Protein AF-A0A3S3V3C4-F1 (afdb_monomer)

Secondary structure (DSSP, 8-state):
----PPPEEHHHHHHHSEETTEETTT-BHHHHHTTS-GGG--EEEESSTT-TTPPEEEE-SSEEEEE-TTSBEEEEEE--BPPPPPP-SS-----S--B-EETTEEEESSSSSPP-PPPHHHHHHHHHHS--EEEEEE-STTEEEEEEEETTEEEEEEEEEEEEEE--TT--EEEEEEEEEEEEEEESSS---

Solvent-accessible surface area (backbone atoms only — not comparable to full-atom values): 10761 Å² total; per-residue (Å²): 128,83,79,88,61,63,48,34,23,56,49,44,26,41,71,74,34,42,25,62,94,44,30,60,64,61,30,38,61,68,59,56,55,70,37,35,50,79,90,41,52,77,44,80,45,69,48,64,92,91,48,95,55,49,39,38,34,41,28,42,85,41,30,38,38,35,20,14,92,88,45,21,30,26,33,40,39,34,42,57,44,81,48,83,82,66,92,51,99,70,70,76,69,81,81,57,58,36,57,46,50,52,56,72,26,45,33,19,68,73,60,96,55,73,41,68,69,48,45,54,74,55,43,52,54,57,56,72,75,43,96,67,54,66,51,79,48,80,52,77,98,50,30,40,34,40,38,39,53,41,93,56,21,35,39,36,42,32,24,36,63,43,76,45,82,46,86,51,101,88,51,89,46,70,49,81,45,40,39,65,53,35,39,37,39,39,37,69,78,39,62,62,104

Foldseek 3Di:
DPPPAFAFAPQCCQAVQDGGQGGAPADALVSLVVQADPVFWPDQAFPDDPDPQGFGWTGGNFKIFTAAPVRGTFKMKGFWDDDDQDADQDDSPDPDAGWTGSHSHGYHHPDDDGDRDDWPVVVVVVVVVDPWDWDWDDDPPFKIWIWTHDDQKIKIFIWGWDWDFHDDPPDTDTDTTTDGGMIMMGRRVRDGD

Nearest PDB structures (foldseek):
  7ui9-assembly1_a  TM=6.248E-01  e=1.041E+00  Saccharomyces cerevisiae S288C
  9g8o-assembly1_F  TM=5.890E-01  e=7.268E+00  Homo sapiens
  6w17-assembly1_F  TM=3.508E-01  e=5.304E+00  Schizosaccharomyces pombe 972h-
  7bil-assembly1_A  TM=2.630E-01  e=3.306E+00  Thermus oshimai JL-2

Mean predicted aligned error: 10.17 Å

pLDDT: mean 72.33, std 16.48, range [34.12, 94.19]

Radius of gyration: 18.1 Å; Cα contacts (8 Å, |Δi|>4): 416; chains: 1; bounding box: 40×44×58 Å

Sequence (193 aa):
MAETVEPIDLFELVMTGRAGPVELGKSSRETVRGLIDPEYVRADNHYRHEDTESAWCIFGRNCEFFFSPDFRLRSISVEPVFGRLQPGGMMATWYGDLNVDVGRHPVTFAGTSPIAIHTLPKALQFLNEGDFKWAIGGGSERDVYIKLAESSRVLTLKYEVNAIPVGGKNSVAFEIDYFLTTIVILDQAVQGG

Structure (mmCIF, N/CA/C/O backbone):
data_AF-A0A3S3V3C4-F1
#
_entry.id   AF-A0A3S3V3C4-F1
#
loop_
_atom_site.group_PDB
_atom_site.id
_atom_site.type_symbol
_atom_site.label_atom_id
_atom_site.label_alt_id
_atom_site.label_comp_id
_atom_site.label_asym_id
_atom_site.label_entity_id
_atom_site.label_seq_id
_atom_site.pdbx_PDB_ins_code
_atom_site.Cartn_x
_atom_site.Cartn_y
_atom_site.Cartn_z
_atom_site.occupancy
_atom_site.B_iso_or_equiv
_atom_site.auth_seq_id
_atom_site.auth_comp_id
_atom_site.auth_asym_id
_atom_site.auth_atom_id
_atom_site.pdbx_PDB_model_num
ATOM 1 N N . MET A 1 1 ? 11.487 26.977 -5.276 1.00 42.22 1 MET A N 1
ATOM 2 C CA . MET A 1 1 ? 10.105 26.504 -5.057 1.00 42.22 1 MET A CA 1
ATOM 3 C C . MET A 1 1 ? 10.121 25.009 -5.272 1.00 42.22 1 MET A C 1
ATOM 5 O O . MET A 1 1 ? 10.652 24.600 -6.296 1.00 42.22 1 MET A O 1
ATOM 9 N N . ALA A 1 2 ? 9.652 24.216 -4.308 1.00 50.31 2 ALA A N 1
ATOM 10 C CA . ALA A 1 2 ? 9.440 22.792 -4.553 1.00 50.31 2 ALA A CA 1
ATOM 11 C C . ALA A 1 2 ? 8.339 22.665 -5.614 1.00 50.31 2 ALA A C 1
ATOM 13 O O . ALA A 1 2 ? 7.324 23.359 -5.516 1.00 50.31 2 ALA A O 1
ATOM 14 N N . GLU A 1 3 ? 8.587 21.875 -6.654 1.00 56.47 3 GLU A N 1
ATOM 15 C CA . GLU A 1 3 ? 7.585 21.551 -7.669 1.00 56.47 3 GLU A CA 1
ATOM 16 C C . GLU A 1 3 ? 6.332 21.021 -6.965 1.00 56.47 3 GLU A C 1
ATOM 18 O O . GLU A 1 3 ? 6.434 20.223 -6.035 1.00 56.47 3 GLU A O 1
ATOM 23 N N . THR A 1 4 ? 5.151 21.519 -7.333 1.00 62.28 4 THR A N 1
ATOM 24 C CA . THR A 1 4 ? 3.900 20.997 -6.779 1.00 62.28 4 THR A CA 1
ATOM 25 C C . THR A 1 4 ? 3.643 19.659 -7.445 1.00 62.28 4 THR A C 1
ATOM 27 O O . THR A 1 4 ? 3.323 19.598 -8.628 1.00 62.28 4 THR A O 1
ATOM 30 N N . VAL A 1 5 ? 3.872 18.593 -6.693 1.00 73.19 5 VAL A N 1
ATOM 31 C CA . VAL A 1 5 ? 3.803 17.231 -7.196 1.00 73.19 5 VAL A CA 1
ATOM 32 C C . VAL A 1 5 ? 2.377 16.696 -7.044 1.00 73.19 5 VAL A C 1
ATOM 34 O O . VAL A 1 5 ? 1.767 16.870 -5.989 1.00 73.19 5 VAL A O 1
ATOM 37 N N . GLU A 1 6 ? 1.840 16.043 -8.078 1.00 76.06 6 GLU A N 1
ATOM 38 C CA . GLU A 1 6 ? 0.519 15.412 -7.994 1.00 76.06 6 GLU A CA 1
ATOM 39 C C . GLU A 1 6 ? 0.510 14.259 -6.969 1.00 76.06 6 GLU A C 1
ATOM 41 O O . GLU A 1 6 ? 1.442 13.436 -6.963 1.00 76.06 6 GLU A O 1
ATOM 46 N N . PRO A 1 7 ? -0.527 14.188 -6.108 1.00 80.88 7 PRO A N 1
ATOM 47 C CA . PRO A 1 7 ? -0.695 13.087 -5.172 1.00 80.88 7 PRO A CA 1
ATOM 48 C C . PRO A 1 7 ? -0.964 11.764 -5.893 1.00 80.88 7 PRO A C 1
ATOM 50 O O . PRO A 1 7 ? -1.553 11.726 -6.972 1.00 80.88 7 PRO A O 1
ATOM 53 N N . ILE A 1 8 ? -0.573 10.663 -5.257 1.00 86.19 8 ILE A N 1
ATOM 54 C CA . ILE A 1 8 ? -0.976 9.316 -5.665 1.00 86.19 8 ILE A CA 1
ATOM 55 C C . ILE A 1 8 ? -2.280 8.987 -4.941 1.00 86.19 8 ILE A C 1
ATOM 57 O O . ILE A 1 8 ? -2.273 8.701 -3.743 1.00 86.19 8 ILE A O 1
ATOM 61 N N . ASP A 1 9 ? -3.392 9.012 -5.671 1.00 85.75 9 ASP A N 1
ATOM 62 C CA . ASP A 1 9 ? -4.685 8.572 -5.154 1.00 85.75 9 ASP A CA 1
ATOM 63 C C . ASP A 1 9 ? -4.782 7.041 -5.194 1.00 85.75 9 ASP A C 1
ATOM 65 O O . ASP A 1 9 ? -4.800 6.417 -6.258 1.00 85.75 9 ASP A O 1
ATOM 69 N N . LEU A 1 10 ? -4.845 6.410 -4.022 1.00 86.75 10 LEU A N 1
ATOM 70 C CA . LEU A 1 10 ? -4.883 4.952 -3.914 1.00 86.75 10 LEU A CA 1
ATOM 71 C C . LEU A 1 10 ? -6.182 4.341 -4.451 1.00 86.75 10 LEU A C 1
ATOM 73 O O . LEU A 1 10 ? -6.172 3.189 -4.888 1.00 86.75 10 LEU A O 1
ATOM 77 N N . PHE A 1 11 ? -7.288 5.089 -4.428 1.00 84.94 11 PHE A N 1
ATOM 78 C CA . PHE A 1 11 ? -8.572 4.644 -4.970 1.00 84.94 11 PHE A CA 1
ATOM 79 C C . PHE A 1 11 ? -8.573 4.722 -6.490 1.00 84.94 11 PHE A C 1
ATOM 81 O O . PHE A 1 11 ? -8.986 3.775 -7.161 1.00 84.94 11 PHE A O 1
ATOM 88 N N . GLU A 1 12 ? -8.045 5.812 -7.040 1.00 88.31 12 GLU A N 1
ATOM 89 C CA . GLU A 1 12 ? -7.831 5.907 -8.481 1.00 88.31 12 GLU A CA 1
ATOM 90 C C . GLU A 1 12 ? -6.886 4.797 -8.958 1.00 88.31 12 GLU A C 1
ATOM 92 O O . GLU A 1 12 ? -7.185 4.113 -9.937 1.00 88.31 12 GLU A O 1
ATOM 97 N N . LEU A 1 13 ? -5.807 4.537 -8.212 1.00 89.88 13 LEU A N 1
ATOM 98 C CA . LEU A 1 13 ? -4.833 3.505 -8.551 1.00 89.88 13 LEU A CA 1
ATOM 99 C C . LEU A 1 13 ? -5.460 2.107 -8.603 1.00 89.88 13 LEU A C 1
ATOM 101 O O . LEU A 1 13 ? -5.181 1.356 -9.537 1.00 89.88 13 LEU A O 1
ATOM 105 N N . VAL A 1 14 ? -6.322 1.742 -7.646 1.00 89.12 14 VAL A N 1
ATOM 106 C CA . VAL A 1 14 ? -7.006 0.435 -7.677 1.00 89.12 14 VAL A CA 1
ATOM 107 C C . VAL A 1 14 ? -8.077 0.372 -8.775 1.00 89.12 14 VAL A C 1
ATOM 109 O O . VAL A 1 14 ? -8.212 -0.666 -9.424 1.00 89.12 14 VAL A O 1
ATOM 112 N N . MET A 1 15 ? -8.795 1.469 -9.052 1.00 88.94 15 MET A N 1
ATOM 113 C CA . MET A 1 15 ? -9.846 1.496 -10.079 1.00 88.94 15 MET A CA 1
ATOM 114 C C . MET A 1 15 ? -9.293 1.460 -11.501 1.00 88.94 15 MET A C 1
ATOM 116 O O . MET A 1 15 ? -9.742 0.684 -12.349 1.00 88.94 15 MET A O 1
ATOM 120 N N . THR A 1 16 ? -8.326 2.323 -11.789 1.00 90.50 16 THR A N 1
ATOM 121 C CA . THR A 1 16 ? -7.845 2.564 -13.153 1.00 90.50 16 THR A CA 1
ATOM 122 C C . THR A 1 16 ? -6.538 1.830 -13.426 1.00 90.50 16 THR A C 1
ATOM 124 O O . THR A 1 16 ? -6.245 1.505 -14.574 1.00 90.50 16 THR A O 1
ATOM 127 N N . GLY A 1 17 ? -5.795 1.469 -12.376 1.00 90.38 17 GLY A N 1
ATOM 128 C CA . GLY A 1 17 ? -4.447 0.918 -12.475 1.00 90.38 17 GLY A CA 1
ATOM 129 C C . GLY A 1 17 ? -3.380 2.003 -12.508 1.00 90.38 17 GLY A C 1
ATOM 130 O O . GLY A 1 17 ? -2.203 1.661 -12.489 1.00 90.38 17 GLY A O 1
ATOM 131 N N . ARG A 1 18 ? -3.763 3.286 -12.526 1.00 92.62 18 ARG A N 1
ATOM 132 C CA . ARG A 1 18 ? -2.862 4.433 -12.617 1.00 92.62 18 ARG A CA 1
ATOM 133 C C . ARG A 1 18 ? -3.282 5.549 -11.661 1.00 92.62 18 ARG A C 1
ATOM 135 O O . ARG A 1 18 ? -4.453 5.895 -11.596 1.00 92.62 18 ARG A O 1
ATOM 142 N N . ALA A 1 19 ? -2.317 6.144 -10.972 1.00 89.56 19 ALA A N 1
ATOM 143 C CA . ALA A 1 19 ? -2.516 7.361 -10.192 1.00 89.56 19 ALA A CA 1
ATOM 144 C C . ALA A 1 19 ? -1.207 8.147 -10.104 1.00 89.56 19 ALA A C 1
ATOM 146 O O . ALA A 1 19 ? -0.152 7.589 -9.778 1.00 89.56 19 ALA A O 1
ATOM 147 N N . GLY A 1 20 ? -1.271 9.442 -10.422 1.00 87.19 20 GLY A N 1
ATOM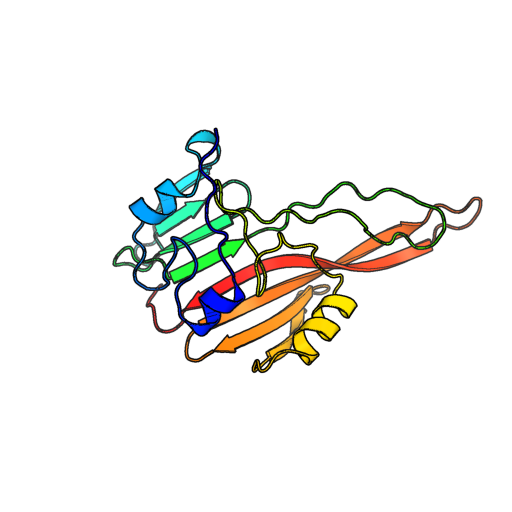 148 C CA . GLY A 1 20 ? -0.093 10.301 -10.524 1.00 87.19 20 GLY A CA 1
ATOM 149 C C . GLY A 1 20 ? 1.004 9.670 -11.408 1.00 87.19 20 GLY A C 1
ATOM 150 O O . GLY A 1 20 ? 0.733 9.290 -12.555 1.00 87.19 20 GLY A O 1
ATOM 151 N N . PRO A 1 21 ? 2.246 9.523 -10.908 1.00 88.31 21 PRO A N 1
ATOM 152 C CA . PRO A 1 21 ? 3.365 8.968 -11.674 1.00 88.31 21 PRO A CA 1
ATOM 153 C C . PRO A 1 21 ? 3.398 7.428 -11.722 1.00 88.31 21 PRO A C 1
ATOM 155 O O . PRO A 1 21 ? 4.320 6.860 -12.314 1.00 88.31 21 PRO A O 1
ATOM 158 N N . VAL A 1 22 ? 2.449 6.739 -11.078 1.00 90.81 22 VAL A N 1
ATOM 159 C CA . VAL A 1 22 ? 2.469 5.280 -10.918 1.00 90.81 22 VAL A CA 1
ATOM 160 C C . VAL A 1 22 ? 1.385 4.611 -11.753 1.00 90.81 22 VAL A C 1
ATOM 162 O O . VAL A 1 22 ? 0.235 5.037 -11.749 1.00 90.81 22 VAL A O 1
ATOM 165 N N . GLU A 1 23 ? 1.744 3.516 -12.419 1.00 94.19 23 GLU A N 1
ATOM 166 C CA . GLU A 1 23 ? 0.833 2.612 -13.112 1.00 94.19 23 GLU A CA 1
ATOM 167 C C . GLU A 1 23 ? 1.223 1.146 -12.860 1.00 94.19 23 GLU A C 1
ATOM 169 O O . GLU A 1 23 ? 2.336 0.708 -13.175 1.00 94.19 23 GLU A O 1
ATOM 174 N N . LEU A 1 24 ? 0.297 0.371 -12.293 1.00 91.62 24 LEU A N 1
ATOM 175 C CA . LEU A 1 24 ? 0.473 -1.059 -12.042 1.00 91.62 24 LEU A CA 1
ATOM 176 C C . LEU A 1 24 ? 0.616 -1.814 -13.370 1.00 91.62 24 LEU A C 1
ATOM 178 O O . LEU A 1 24 ? -0.065 -1.534 -14.355 1.00 91.62 24 LEU A O 1
ATOM 182 N N . GLY A 1 25 ? 1.558 -2.750 -13.418 1.00 89.69 25 GLY A N 1
ATOM 183 C CA . GLY A 1 25 ? 1.880 -3.530 -14.609 1.00 89.69 25 GLY A CA 1
ATOM 184 C C . GLY A 1 25 ? 2.556 -2.739 -15.732 1.00 89.69 25 GLY A C 1
ATOM 185 O O . GLY A 1 25 ? 2.752 -3.299 -16.816 1.00 89.69 25 GLY A O 1
ATOM 186 N N . LYS A 1 26 ? 2.922 -1.464 -15.512 1.00 92.06 26 LYS A N 1
ATOM 187 C CA . LYS A 1 26 ? 3.640 -0.642 -16.505 1.00 92.06 26 LYS A CA 1
ATOM 188 C C . LYS A 1 26 ? 4.811 0.165 -15.956 1.00 92.06 26 LYS A C 1
ATOM 190 O O . LYS A 1 26 ? 5.824 0.240 -16.647 1.00 92.06 26 LYS A O 1
ATOM 195 N N . SER A 1 27 ? 4.703 0.769 -14.772 1.00 92.94 27 SER A N 1
ATOM 196 C CA . SER A 1 27 ? 5.791 1.577 -14.206 1.00 92.94 27 SER A CA 1
ATOM 197 C C . SER A 1 27 ? 7.052 0.741 -14.030 1.00 92.94 27 SER A C 1
ATOM 199 O O . SER A 1 27 ? 7.005 -0.335 -13.430 1.00 92.94 27 SER A O 1
ATOM 201 N N . SER A 1 28 ? 8.174 1.248 -14.544 1.00 90.50 28 SER A N 1
ATOM 202 C CA . SER A 1 28 ? 9.468 0.585 -14.412 1.00 90.50 28 SER A CA 1
ATOM 203 C C . SER A 1 28 ? 10.114 0.889 -13.064 1.00 90.50 28 SER A C 1
ATOM 205 O O . SER A 1 28 ? 9.713 1.803 -12.331 1.00 90.50 28 SER A O 1
ATOM 207 N N . ARG A 1 29 ? 11.172 0.139 -12.759 1.00 87.38 29 ARG A N 1
ATOM 208 C CA . ARG A 1 29 ? 12.030 0.369 -11.596 1.00 87.38 29 ARG A CA 1
ATOM 209 C C . ARG A 1 29 ? 12.577 1.797 -11.557 1.00 87.38 29 ARG A C 1
ATOM 211 O O . ARG A 1 29 ? 12.560 2.423 -10.505 1.00 87.38 29 ARG A O 1
ATOM 218 N N . GLU A 1 30 ? 13.016 2.340 -12.688 1.00 88.25 30 GLU A N 1
ATOM 219 C CA . GLU A 1 30 ? 13.572 3.695 -12.791 1.00 88.25 30 GLU A CA 1
ATOM 220 C C . GLU A 1 30 ? 12.513 4.758 -12.496 1.00 88.25 30 GLU A C 1
ATOM 222 O O . GLU A 1 30 ? 12.796 5.721 -11.781 1.00 88.25 30 GLU A O 1
ATOM 227 N N . THR A 1 31 ? 11.286 4.561 -12.994 1.00 89.88 31 THR A N 1
ATOM 228 C CA . THR A 1 31 ? 10.154 5.442 -12.680 1.00 89.88 31 THR A CA 1
ATOM 229 C C . THR A 1 31 ? 9.920 5.493 -11.175 1.00 89.88 31 THR A C 1
ATOM 231 O O . THR A 1 31 ? 9.880 6.576 -10.600 1.00 89.88 31 THR A O 1
ATOM 234 N N . VAL A 1 32 ? 9.834 4.330 -10.523 1.00 89.31 32 VAL A N 1
ATOM 235 C CA . VAL A 1 32 ? 9.597 4.236 -9.075 1.00 89.31 32 VAL A CA 1
ATOM 236 C C . VAL A 1 32 ? 10.781 4.778 -8.272 1.00 89.31 32 VAL A C 1
ATOM 238 O O . VAL A 1 32 ? 10.592 5.500 -7.294 1.00 89.31 32 VAL A O 1
ATOM 241 N N . ARG A 1 33 ? 12.016 4.499 -8.701 1.00 88.12 33 ARG A N 1
ATOM 242 C CA . ARG A 1 33 ? 13.230 5.011 -8.054 1.00 88.12 33 ARG A CA 1
ATOM 243 C C . ARG A 1 33 ? 13.272 6.537 -8.034 1.00 88.12 33 ARG A C 1
ATOM 245 O O . ARG A 1 33 ? 13.815 7.098 -7.083 1.00 88.12 33 ARG A O 1
ATOM 252 N N . GLY A 1 34 ? 12.710 7.183 -9.058 1.00 87.81 34 GLY A N 1
ATOM 253 C CA . GLY A 1 34 ? 12.589 8.637 -9.161 1.00 87.81 34 GLY A CA 1
ATOM 254 C C . GLY A 1 34 ? 11.581 9.266 -8.192 1.00 87.81 34 GLY A C 1
ATOM 255 O O . GLY A 1 34 ? 11.677 10.464 -7.930 1.00 87.81 34 GLY A O 1
ATOM 256 N N . LEU A 1 35 ? 10.659 8.476 -7.630 1.00 87.50 35 LEU A N 1
ATOM 257 C CA . LEU A 1 35 ? 9.671 8.950 -6.649 1.00 87.50 35 LEU A CA 1
ATOM 258 C C . LEU A 1 35 ? 10.289 9.150 -5.264 1.00 87.50 35 LEU A C 1
ATOM 260 O O . LEU A 1 35 ? 9.845 10.000 -4.495 1.00 87.50 35 LEU A O 1
ATOM 264 N N . ILE A 1 36 ? 11.316 8.360 -4.946 1.00 86.75 36 ILE A N 1
ATOM 265 C CA . ILE A 1 36 ? 11.926 8.299 -3.621 1.00 86.75 36 ILE A CA 1
ATOM 266 C C . ILE A 1 36 ? 13.223 9.097 -3.621 1.00 86.75 36 ILE A C 1
ATOM 268 O O . ILE A 1 36 ? 14.113 8.857 -4.445 1.00 86.75 36 ILE A O 1
ATOM 272 N N . ASP A 1 37 ? 13.373 10.013 -2.661 1.00 85.38 37 ASP A N 1
ATOM 273 C CA . ASP A 1 37 ? 14.642 10.713 -2.507 1.00 85.38 37 ASP A CA 1
ATOM 274 C C . ASP A 1 37 ? 15.791 9.720 -2.309 1.00 85.38 37 ASP A C 1
ATOM 276 O O . ASP A 1 37 ? 15.649 8.746 -1.562 1.00 85.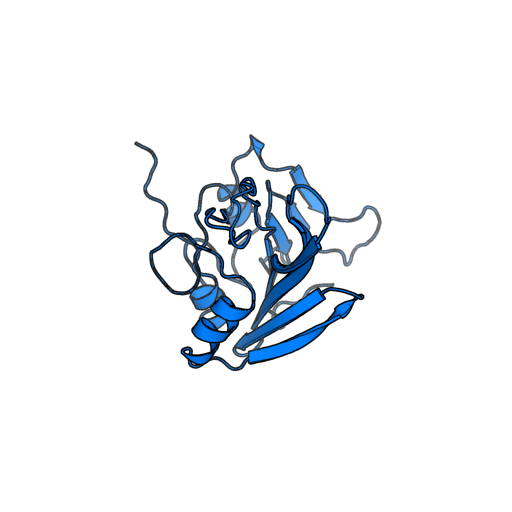38 37 ASP A O 1
ATOM 280 N N . PRO A 1 38 ? 16.953 9.944 -2.951 1.00 85.62 38 PRO A N 1
ATOM 281 C CA . PRO A 1 38 ? 18.077 9.022 -2.853 1.00 85.62 38 PRO A CA 1
ATOM 282 C C . PRO A 1 38 ? 18.507 8.696 -1.420 1.00 85.62 38 PRO A C 1
ATOM 284 O O . PRO A 1 38 ? 18.934 7.573 -1.182 1.00 85.62 38 PRO A O 1
ATOM 287 N N . GLU A 1 39 ? 18.346 9.637 -0.486 1.00 86.19 39 GLU A N 1
ATOM 288 C CA . GLU A 1 39 ? 18.649 9.473 0.942 1.00 86.19 39 GLU A CA 1
ATOM 289 C C . GLU A 1 39 ? 17.682 8.547 1.696 1.00 86.19 39 GLU A C 1
ATOM 291 O O . GLU A 1 39 ? 18.052 7.989 2.727 1.00 86.19 39 GLU A O 1
ATOM 296 N N . TYR A 1 40 ? 16.460 8.353 1.188 1.00 83.62 40 TYR A N 1
ATOM 297 C CA . TYR A 1 40 ? 15.452 7.485 1.803 1.00 83.62 40 TYR A CA 1
ATOM 298 C C . TYR A 1 40 ? 15.388 6.092 1.184 1.00 83.62 40 TYR A C 1
ATOM 300 O O . TYR A 1 40 ? 14.624 5.256 1.670 1.00 83.62 40 TYR A O 1
ATOM 308 N N . VAL A 1 41 ? 16.183 5.813 0.148 1.00 85.25 41 VAL A N 1
ATOM 309 C CA . VAL A 1 41 ? 16.256 4.468 -0.424 1.00 85.25 41 VAL A CA 1
ATOM 310 C C . VAL A 1 41 ? 17.102 3.570 0.461 1.00 85.25 41 VAL A C 1
ATOM 312 O O . VAL A 1 41 ? 18.316 3.721 0.569 1.00 85.25 41 VAL A O 1
ATOM 315 N N . ARG A 1 42 ? 16.425 2.613 1.092 1.00 82.62 42 ARG A N 1
ATOM 316 C CA . ARG A 1 42 ? 17.021 1.598 1.965 1.00 82.62 42 ARG A CA 1
ATOM 317 C C . ARG A 1 42 ? 17.506 0.387 1.183 1.00 82.62 42 ARG A C 1
ATOM 319 O O . ARG A 1 42 ? 18.491 -0.235 1.565 1.00 82.62 42 ARG A O 1
ATOM 326 N N . ALA A 1 43 ? 16.799 0.054 0.109 1.00 80.81 43 ALA A N 1
ATOM 327 C CA . ALA A 1 43 ? 17.092 -1.081 -0.747 1.00 80.81 43 ALA A CA 1
ATOM 328 C C . ALA A 1 43 ? 16.645 -0.772 -2.176 1.00 80.81 43 ALA A C 1
ATOM 330 O O . ALA A 1 43 ? 15.602 -0.154 -2.386 1.00 80.81 43 ALA A O 1
ATOM 331 N N . ASP A 1 44 ? 17.453 -1.194 -3.141 1.00 81.88 44 ASP A N 1
ATOM 332 C CA . ASP A 1 44 ? 17.184 -1.057 -4.575 1.00 81.88 44 ASP A CA 1
ATOM 333 C C . ASP A 1 44 ? 17.818 -2.240 -5.317 1.00 81.88 44 ASP A C 1
ATOM 335 O O . ASP A 1 44 ? 18.693 -2.117 -6.180 1.00 81.88 44 ASP A O 1
ATOM 339 N N . ASN A 1 45 ? 17.448 -3.440 -4.894 1.00 71.56 45 ASN A N 1
ATOM 340 C CA . ASN A 1 45 ? 18.095 -4.688 -5.262 1.00 71.56 45 ASN A CA 1
ATOM 341 C C . ASN A 1 45 ? 17.063 -5.811 -5.401 1.00 71.56 45 ASN A C 1
ATOM 343 O O . ASN A 1 45 ? 15.864 -5.638 -5.201 1.00 71.56 45 ASN A O 1
ATOM 347 N N . HIS A 1 46 ? 17.554 -6.971 -5.804 1.00 66.56 46 HIS A N 1
ATOM 348 C CA . HIS A 1 46 ? 16.794 -8.204 -5.779 1.00 66.56 46 HIS A CA 1
ATOM 349 C C . HIS A 1 46 ? 16.599 -8.634 -4.316 1.00 66.56 46 HIS A C 1
ATOM 351 O O . HIS A 1 46 ? 17.588 -8.782 -3.589 1.00 66.56 46 HIS A O 1
ATOM 357 N N . TYR A 1 47 ? 15.356 -8.788 -3.852 1.00 54.44 47 TYR A N 1
ATOM 358 C CA . TYR A 1 47 ? 15.123 -9.252 -2.484 1.00 54.44 47 TYR A CA 1
ATOM 359 C C . TYR A 1 47 ? 15.381 -10.762 -2.407 1.00 54.44 47 TYR A C 1
ATOM 361 O O . TYR A 1 47 ? 15.021 -11.486 -3.320 1.00 54.44 47 TYR A O 1
ATOM 369 N N . ARG A 1 48 ? 16.018 -11.234 -1.331 1.00 49.72 48 ARG A N 1
ATOM 370 C CA . ARG A 1 48 ? 16.612 -12.576 -1.121 1.00 49.72 48 ARG A CA 1
ATOM 371 C C . ARG A 1 48 ? 17.779 -12.958 -2.043 1.00 49.72 48 ARG A C 1
ATOM 373 O O . ARG A 1 48 ? 17.641 -13.207 -3.237 1.00 49.72 48 ARG A O 1
ATOM 380 N N . HIS A 1 49 ? 18.949 -13.079 -1.414 1.00 38.38 49 HIS A N 1
ATOM 381 C CA . HIS A 1 49 ? 20.040 -13.906 -1.917 1.00 38.38 49 HIS A CA 1
ATOM 382 C C . HIS A 1 49 ? 19.527 -15.356 -2.050 1.00 38.38 49 HIS A C 1
ATOM 384 O O . HIS A 1 49 ? 18.996 -15.883 -1.078 1.00 38.38 49 HIS A O 1
ATOM 390 N N . GLU A 1 50 ? 19.708 -15.957 -3.235 1.00 34.12 50 GLU A N 1
ATOM 391 C CA . GLU A 1 50 ? 19.470 -17.378 -3.598 1.00 34.12 50 GLU A CA 1
ATOM 392 C C . GLU A 1 50 ? 18.108 -17.791 -4.200 1.00 34.12 50 GLU A C 1
ATOM 394 O O . GLU A 1 50 ? 17.961 -18.955 -4.563 1.00 34.12 50 GLU A O 1
ATOM 399 N N . ASP A 1 51 ? 17.153 -16.882 -4.421 1.00 50.69 51 ASP A N 1
ATOM 400 C CA . ASP A 1 51 ? 15.833 -17.237 -4.984 1.00 50.69 51 ASP A CA 1
ATOM 401 C C . ASP A 1 51 ? 15.571 -16.573 -6.348 1.00 50.69 51 ASP A C 1
ATOM 403 O O . ASP A 1 51 ? 15.253 -15.395 -6.409 1.00 50.69 51 ASP A O 1
ATOM 407 N N . THR A 1 52 ? 15.682 -17.305 -7.461 1.00 43.53 52 THR A N 1
ATOM 408 C CA . THR A 1 52 ? 15.475 -16.756 -8.820 1.00 43.53 52 THR A CA 1
ATOM 409 C C . THR A 1 52 ? 14.028 -16.374 -9.153 1.00 43.53 52 THR A C 1
ATOM 411 O O . THR A 1 52 ? 13.794 -15.820 -10.226 1.00 43.53 52 THR A O 1
ATOM 414 N N . GLU A 1 53 ? 13.064 -16.676 -8.281 1.00 50.34 53 GLU A N 1
ATOM 415 C CA . GLU A 1 53 ? 11.658 -16.275 -8.439 1.00 50.34 53 GLU A CA 1
ATOM 416 C C . GLU A 1 53 ? 11.315 -15.006 -7.645 1.00 50.34 53 GLU A C 1
ATOM 418 O O . GLU A 1 53 ? 10.214 -14.468 -7.770 1.00 50.34 53 GLU A O 1
ATOM 423 N N . SER A 1 54 ? 12.258 -14.491 -6.854 1.00 50.59 54 SER A N 1
ATOM 424 C CA . SER A 1 54 ? 11.998 -13.364 -5.971 1.00 50.59 54 SER A CA 1
ATOM 425 C C . SER A 1 54 ? 11.847 -12.044 -6.734 1.00 50.59 54 SER A C 1
ATOM 427 O O . SER A 1 54 ? 12.615 -11.697 -7.633 1.00 50.59 54 SER A O 1
ATOM 429 N N . ALA A 1 55 ? 10.824 -11.281 -6.357 1.00 59.47 55 ALA A N 1
ATOM 430 C CA . ALA A 1 55 ? 10.535 -9.982 -6.941 1.00 59.47 55 ALA A CA 1
ATOM 431 C C . ALA A 1 55 ? 11.693 -8.994 -6.709 1.00 59.47 55 ALA A C 1
ATOM 433 O O . ALA A 1 55 ? 12.254 -8.886 -5.612 1.00 59.47 55 ALA A O 1
ATOM 434 N N . TRP A 1 56 ? 12.010 -8.198 -7.732 1.00 70.88 56 TRP A N 1
ATOM 435 C CA . TRP A 1 56 ? 12.818 -6.996 -7.531 1.00 70.88 56 TRP A CA 1
ATOM 436 C C . TRP A 1 56 ? 12.081 -6.051 -6.585 1.00 70.88 56 TRP A C 1
ATOM 438 O O . TRP A 1 56 ? 10.848 -5.999 -6.616 1.00 70.88 56 TRP A O 1
ATOM 448 N N . CYS A 1 57 ? 12.813 -5.299 -5.757 1.00 82.94 57 CYS A N 1
ATOM 449 C CA . CYS A 1 57 ? 12.189 -4.373 -4.821 1.00 82.94 57 CYS A CA 1
ATOM 450 C C . CYS A 1 57 ? 12.910 -3.029 -4.697 1.00 82.94 57 CYS A C 1
ATOM 452 O O . CYS A 1 57 ? 14.136 -2.943 -4.803 1.00 82.94 57 CYS A O 1
ATOM 454 N N . ILE A 1 58 ? 12.132 -1.989 -4.398 1.00 84.94 58 ILE A N 1
ATOM 455 C CA . ILE A 1 58 ? 12.644 -0.705 -3.914 1.00 84.94 58 ILE A CA 1
ATOM 456 C C . ILE A 1 58 ? 12.003 -0.425 -2.563 1.00 84.94 58 ILE A C 1
ATOM 458 O O . ILE A 1 58 ? 10.778 -0.380 -2.463 1.00 84.94 58 ILE A O 1
ATOM 462 N N . PHE A 1 59 ? 12.822 -0.206 -1.538 1.00 85.50 59 PHE A N 1
ATOM 463 C CA . PHE A 1 59 ? 12.356 0.176 -0.206 1.00 85.50 59 PHE A CA 1
ATOM 464 C C . PHE A 1 59 ? 12.697 1.637 0.064 1.00 85.50 59 PHE A C 1
ATOM 466 O O . PHE A 1 59 ? 13.866 2.029 0.047 1.00 85.50 59 PHE A O 1
ATOM 473 N N . GLY A 1 60 ? 11.662 2.433 0.311 1.00 83.00 60 GLY A N 1
ATOM 474 C CA . GLY A 1 60 ? 11.747 3.807 0.778 1.00 83.00 60 GLY A CA 1
ATOM 475 C C . GLY A 1 60 ? 11.726 3.911 2.303 1.00 83.00 60 GLY A C 1
ATOM 476 O O . GLY A 1 60 ? 12.031 2.968 3.036 1.00 83.00 60 GLY A O 1
ATOM 477 N N . ARG A 1 61 ? 11.338 5.088 2.802 1.00 81.44 61 ARG A N 1
ATOM 478 C CA . ARG A 1 61 ? 11.261 5.371 4.243 1.00 81.44 61 ARG A CA 1
ATOM 479 C C . ARG A 1 61 ? 10.162 4.570 4.951 1.00 81.44 61 ARG A C 1
ATOM 481 O O . ARG A 1 61 ? 10.337 4.163 6.096 1.00 81.44 61 ARG A O 1
ATOM 488 N N . ASN A 1 62 ? 9.038 4.400 4.286 1.00 80.12 62 ASN A N 1
ATOM 489 C CA . ASN A 1 62 ? 7.805 3.829 4.815 1.00 80.12 62 ASN A CA 1
ATOM 490 C C . ASN A 1 62 ? 6.989 3.182 3.689 1.00 80.12 62 ASN A C 1
ATOM 492 O O . ASN A 1 62 ? 5.786 3.019 3.806 1.00 80.12 62 ASN A O 1
ATOM 496 N N . CYS A 1 63 ? 7.626 2.873 2.565 1.00 85.88 63 CYS A N 1
ATOM 497 C CA . CYS A 1 63 ? 6.980 2.274 1.412 1.00 85.88 63 CYS A CA 1
ATOM 498 C C . CYS A 1 63 ? 7.903 1.245 0.770 1.00 85.88 63 CYS A C 1
ATOM 500 O O . CYS A 1 63 ? 9.126 1.388 0.777 1.00 85.88 63 CYS A O 1
ATOM 502 N N . GLU A 1 64 ? 7.301 0.216 0.199 1.00 88.88 64 GLU A N 1
ATOM 503 C CA . GLU A 1 64 ? 7.964 -0.886 -0.470 1.00 88.88 64 GLU A CA 1
ATOM 504 C C . GLU A 1 64 ? 7.277 -1.124 -1.810 1.00 88.88 64 GLU A C 1
ATOM 506 O O . GLU A 1 64 ? 6.052 -1.214 -1.898 1.00 88.88 64 GLU A O 1
ATOM 511 N N . PHE A 1 65 ? 8.076 -1.229 -2.862 1.00 90.06 65 PHE A N 1
ATOM 512 C CA . PHE A 1 65 ? 7.621 -1.486 -4.220 1.00 90.06 65 PHE A CA 1
ATOM 513 C C . PHE A 1 65 ? 8.150 -2.834 -4.652 1.00 90.06 65 PHE A C 1
ATOM 515 O O . PHE A 1 65 ? 9.346 -3.087 -4.517 1.00 90.06 65 PHE A O 1
ATOM 522 N N . PHE A 1 66 ? 7.278 -3.665 -5.206 1.00 88.81 66 PHE A N 1
ATOM 523 C CA . PHE A 1 66 ? 7.628 -4.990 -5.693 1.00 88.81 66 PHE A CA 1
ATOM 524 C C . PHE A 1 66 ? 7.319 -5.080 -7.176 1.00 88.81 66 PHE A C 1
ATOM 526 O O . PHE A 1 66 ? 6.253 -4.654 -7.634 1.00 88.81 66 PHE A O 1
ATOM 533 N N . PHE A 1 67 ? 8.254 -5.650 -7.921 1.00 86.81 67 PHE A N 1
ATOM 534 C CA . PHE A 1 67 ? 8.181 -5.733 -9.369 1.00 86.81 67 PHE A CA 1
ATOM 535 C C . PHE A 1 67 ? 8.066 -7.185 -9.817 1.00 86.81 67 PHE A C 1
ATOM 537 O O . PHE A 1 67 ? 8.612 -8.099 -9.200 1.00 86.81 67 PHE A O 1
ATOM 544 N N . SER A 1 68 ? 7.367 -7.383 -10.923 1.00 83.00 68 SER A N 1
ATOM 545 C CA . SER A 1 68 ? 7.363 -8.634 -11.668 1.00 83.00 68 SER A CA 1
ATOM 546 C C . SER A 1 68 ? 8.755 -8.959 -12.240 1.00 83.00 68 SER A C 1
ATOM 548 O O . SER A 1 68 ? 9.617 -8.075 -12.322 1.00 83.00 68 SER A O 1
ATOM 550 N N . PRO A 1 69 ? 8.994 -10.206 -12.696 1.00 80.50 69 PRO A N 1
ATOM 551 C CA . PRO A 1 69 ? 10.253 -10.588 -13.343 1.00 80.50 69 PRO A CA 1
ATOM 552 C C . PRO A 1 69 ? 10.614 -9.752 -14.582 1.00 80.50 69 PRO A C 1
ATOM 554 O O . PRO A 1 69 ? 11.789 -9.615 -14.909 1.00 80.50 69 PRO A O 1
ATOM 557 N N . ASP A 1 70 ? 9.624 -9.160 -15.261 1.00 81.50 70 ASP A N 1
ATOM 558 C CA . ASP A 1 70 ? 9.821 -8.219 -16.372 1.00 81.50 70 ASP A CA 1
ATOM 559 C C . ASP A 1 70 ? 9.970 -6.751 -15.917 1.00 81.50 70 ASP A C 1
ATOM 561 O O . ASP A 1 70 ? 9.836 -5.833 -16.725 1.00 81.50 70 ASP A O 1
ATOM 565 N N . PHE A 1 71 ? 10.291 -6.533 -14.636 1.00 82.88 71 PHE A N 1
ATOM 566 C CA . PHE A 1 71 ? 10.605 -5.240 -14.016 1.00 82.88 71 PHE A CA 1
ATOM 567 C C . PHE A 1 71 ? 9.462 -4.222 -14.015 1.00 82.88 71 PHE A C 1
ATOM 569 O O . PHE A 1 71 ? 9.698 -3.010 -13.972 1.00 82.88 71 PHE A O 1
ATOM 576 N N . ARG A 1 72 ? 8.215 -4.698 -14.023 1.00 88.25 72 ARG A N 1
ATOM 577 C CA . ARG A 1 72 ? 7.036 -3.835 -13.948 1.00 88.25 72 ARG A CA 1
ATOM 578 C C . ARG A 1 72 ? 6.457 -3.835 -12.549 1.00 88.25 72 ARG A C 1
ATOM 580 O O . ARG A 1 72 ? 6.406 -4.865 -11.885 1.00 88.25 72 ARG A O 1
ATOM 587 N N . LEU A 1 73 ? 6.014 -2.672 -12.090 1.00 90.19 73 LEU A N 1
ATOM 588 C CA . LEU A 1 73 ? 5.461 -2.534 -10.751 1.00 90.19 73 LEU A CA 1
ATOM 589 C C . LEU A 1 73 ? 4.220 -3.420 -10.583 1.00 90.19 73 LEU A C 1
ATOM 591 O O . LEU A 1 73 ? 3.232 -3.245 -11.290 1.00 90.19 73 LEU A O 1
ATOM 595 N N . ARG A 1 74 ? 4.262 -4.350 -9.631 1.00 89.00 74 ARG A N 1
ATOM 596 C CA . ARG A 1 74 ? 3.180 -5.302 -9.339 1.00 89.00 74 ARG A CA 1
ATOM 597 C C . ARG A 1 74 ? 2.392 -4.896 -8.103 1.00 89.00 74 ARG A C 1
ATOM 599 O O . ARG A 1 74 ? 1.163 -4.966 -8.095 1.00 89.00 74 ARG A O 1
ATOM 606 N N . SER A 1 75 ? 3.106 -4.510 -7.051 1.00 89.44 75 SER A N 1
ATOM 607 C CA . SER A 1 75 ? 2.495 -4.165 -5.774 1.00 89.44 75 SER A CA 1
ATOM 608 C C . SER A 1 75 ? 3.257 -3.091 -5.024 1.00 89.44 75 SER A C 1
ATOM 610 O O . SER A 1 75 ? 4.466 -2.915 -5.189 1.00 89.44 75 SER A O 1
ATOM 612 N N . ILE A 1 76 ? 2.513 -2.390 -4.178 1.00 91.00 76 ILE A N 1
ATOM 613 C CA . ILE A 1 76 ? 3.000 -1.329 -3.306 1.00 91.00 76 ILE A CA 1
ATOM 614 C C . ILE A 1 76 ? 2.530 -1.661 -1.893 1.00 91.00 76 ILE A C 1
ATOM 616 O O . ILE A 1 76 ? 1.344 -1.917 -1.690 1.00 91.00 76 ILE A O 1
ATOM 620 N N . SER A 1 77 ? 3.446 -1.653 -0.933 1.00 87.56 77 SER A N 1
ATOM 621 C CA . SER A 1 77 ? 3.148 -1.681 0.497 1.00 87.56 77 SER A CA 1
ATOM 622 C C . SER A 1 77 ? 3.546 -0.339 1.092 1.00 87.56 77 SER A C 1
ATOM 624 O O . SER A 1 77 ? 4.597 0.196 0.750 1.00 87.56 77 SER A O 1
ATOM 626 N N . VAL A 1 78 ? 2.714 0.238 1.949 1.00 85.94 78 VAL A N 1
ATOM 627 C CA . VAL A 1 78 ? 3.006 1.503 2.621 1.00 85.94 78 VAL A CA 1
ATOM 628 C C . VAL A 1 78 ? 2.667 1.381 4.096 1.00 85.94 78 VAL A C 1
ATOM 630 O O . VAL A 1 78 ? 1.579 0.938 4.466 1.00 85.94 78 VAL A O 1
ATOM 633 N N . GLU A 1 79 ? 3.608 1.796 4.929 1.00 81.25 79 GLU A N 1
ATOM 634 C CA . GLU A 1 79 ? 3.496 1.882 6.372 1.00 81.25 79 GLU A CA 1
ATOM 635 C C . GLU A 1 79 ? 3.155 3.324 6.781 1.00 81.25 79 GLU A C 1
ATOM 637 O O . GLU A 1 79 ? 3.960 4.248 6.656 1.00 81.25 79 GLU A O 1
ATOM 642 N N . PRO A 1 80 ? 1.938 3.550 7.276 1.00 74.44 80 PRO A N 1
ATOM 643 C CA . PRO A 1 80 ? 1.579 4.702 8.083 1.00 74.44 80 PRO A CA 1
ATOM 644 C C . PRO A 1 80 ? 2.656 5.210 9.058 1.00 74.44 80 PRO A C 1
ATOM 646 O O . PRO A 1 80 ? 3.091 4.485 9.951 1.00 74.44 80 PRO A O 1
ATOM 649 N N . VAL A 1 81 ? 3.030 6.495 8.968 1.00 67.50 81 VAL A N 1
ATOM 650 C CA . VAL A 1 81 ? 3.851 7.138 10.010 1.00 67.50 81 VAL A CA 1
ATOM 651 C C . VAL A 1 81 ? 2.937 7.726 11.083 1.00 67.50 81 VAL A C 1
ATOM 653 O O . VAL A 1 81 ? 2.225 8.705 10.855 1.00 67.50 81 VAL A O 1
ATOM 656 N N . PHE A 1 82 ? 2.980 7.149 12.283 1.00 63.44 82 PHE A N 1
ATOM 657 C CA . PHE A 1 82 ? 2.168 7.606 13.409 1.00 63.44 82 PHE A CA 1
ATOM 658 C C . PHE A 1 82 ? 2.668 8.947 13.969 1.00 63.44 82 PHE A C 1
ATOM 660 O O . PHE A 1 82 ? 3.784 9.058 14.484 1.00 63.44 82 PHE A O 1
ATOM 667 N N . GLY A 1 83 ? 1.813 9.973 13.922 1.00 51.44 83 GLY A N 1
ATOM 668 C CA . GLY A 1 83 ? 1.997 11.194 14.708 1.00 51.44 83 GLY A CA 1
ATOM 669 C C . GLY A 1 83 ? 1.950 10.907 16.217 1.00 51.44 83 GLY A C 1
ATOM 670 O O . GLY A 1 83 ? 1.304 9.955 16.658 1.00 51.44 83 GLY A O 1
ATOM 671 N N . ARG A 1 84 ? 2.633 11.728 17.030 1.00 44.97 84 ARG A N 1
ATOM 672 C CA . ARG A 1 84 ? 2.693 11.551 18.496 1.00 44.97 84 ARG A CA 1
ATOM 673 C C . ARG A 1 84 ? 1.286 11.551 19.111 1.00 44.97 84 ARG A C 1
ATOM 675 O O . ARG A 1 84 ? 0.601 12.570 19.065 1.00 44.97 84 ARG A O 1
ATOM 682 N N . LEU A 1 85 ? 0.903 10.442 19.749 1.00 49.44 85 LEU A N 1
ATOM 683 C CA . LEU A 1 85 ? -0.272 10.354 20.622 1.00 49.44 85 LEU A CA 1
ATOM 684 C C . LEU A 1 85 ? -0.117 11.356 21.778 1.00 49.44 85 LEU A C 1
ATOM 686 O O . LEU A 1 85 ? 0.844 11.269 22.546 1.00 49.44 85 LEU A O 1
ATOM 690 N N . GLN A 1 86 ? -1.031 12.324 21.891 1.00 42.75 86 GLN A N 1
ATOM 691 C CA . GLN A 1 86 ? -1.052 13.258 23.018 1.00 42.75 86 GLN A CA 1
ATOM 692 C C . GLN A 1 86 ? -2.062 12.780 24.071 1.00 42.75 86 GLN A C 1
ATOM 694 O O . GLN A 1 86 ? -3.236 12.613 23.746 1.00 42.75 86 GLN A O 1
ATOM 699 N N . PRO A 1 87 ? -1.646 12.568 25.332 1.00 39.66 87 PRO A N 1
ATOM 700 C CA . PRO A 1 87 ? -2.574 12.240 26.404 1.00 39.66 87 PRO A CA 1
ATOM 701 C C . PRO A 1 87 ? -3.415 13.471 26.777 1.00 39.66 87 PRO A C 1
ATOM 703 O O . PRO A 1 87 ? -2.888 14.467 27.271 1.00 39.66 87 PRO A O 1
ATOM 706 N N . GLY A 1 88 ? -4.730 13.393 26.564 1.00 41.31 88 GLY A N 1
ATOM 707 C CA . GLY A 1 88 ? -5.720 14.382 26.997 1.00 41.31 88 GLY A CA 1
ATOM 708 C C . GLY A 1 88 ? -6.886 13.681 27.696 1.00 41.31 88 GLY A C 1
ATOM 709 O O . GLY A 1 88 ? -7.406 12.696 27.189 1.00 41.31 88 GLY A O 1
ATOM 710 N N . GLY A 1 89 ? -7.264 14.142 28.890 1.00 37.16 89 GLY A N 1
ATOM 711 C CA . GLY A 1 89 ? -8.113 13.436 29.866 1.00 37.16 89 GLY A CA 1
ATOM 712 C C . GLY A 1 89 ? -9.600 13.209 29.536 1.00 37.16 89 GLY A C 1
ATOM 713 O O . GLY A 1 89 ? -10.399 13.142 30.464 1.00 37.16 89 GLY A O 1
ATOM 714 N N . MET A 1 90 ? -9.991 13.070 28.270 1.00 41.31 90 MET A N 1
ATOM 715 C CA . MET A 1 90 ? -11.319 12.614 27.828 1.00 41.31 90 MET A CA 1
ATOM 716 C C . MET A 1 90 ? -11.158 11.952 26.457 1.00 41.31 90 MET A C 1
ATOM 718 O O . MET A 1 90 ? -10.981 12.696 25.504 1.00 41.31 90 MET A O 1
ATOM 722 N N . MET A 1 91 ? -11.219 10.610 26.378 1.00 39.50 91 MET A N 1
ATOM 723 C CA . MET A 1 91 ? -10.871 9.775 25.203 1.00 39.50 91 MET A CA 1
ATOM 724 C C . MET A 1 91 ? -9.521 10.151 24.573 1.00 39.50 91 MET A C 1
ATOM 726 O O . MET A 1 91 ? -9.316 11.278 24.127 1.00 39.50 91 MET A O 1
ATOM 730 N N . ALA A 1 92 ? -8.593 9.206 24.441 1.00 41.19 92 ALA A N 1
ATOM 731 C CA . ALA A 1 92 ? -7.394 9.454 23.646 1.00 41.19 92 ALA A CA 1
ATOM 732 C C . ALA A 1 92 ? -7.764 9.417 22.153 1.00 41.19 92 ALA A C 1
ATOM 734 O O . ALA A 1 92 ? -7.317 8.566 21.399 1.00 41.19 92 ALA A O 1
ATOM 735 N N . THR A 1 93 ? -8.598 10.357 21.703 1.00 43.06 93 THR A N 1
ATOM 736 C CA . THR A 1 93 ? -8.889 10.521 20.286 1.00 43.06 93 THR A CA 1
ATOM 737 C C . THR A 1 93 ? -7.600 10.994 19.638 1.00 43.06 93 THR A C 1
ATOM 739 O O . THR A 1 93 ? -7.096 12.081 19.923 1.00 43.06 93 THR A O 1
ATOM 742 N N . TRP A 1 94 ? -7.022 10.154 18.792 1.00 45.97 94 TRP A N 1
ATOM 743 C CA . TRP A 1 94 ? -5.912 10.571 17.959 1.00 45.97 94 TRP A CA 1
ATOM 744 C C . TRP A 1 94 ? -6.427 11.620 16.954 1.00 45.97 94 TRP A C 1
ATOM 746 O O . TRP A 1 94 ? -7.312 11.347 16.142 1.00 45.97 94 TRP A O 1
ATOM 756 N N . TYR A 1 95 ? -5.905 12.845 17.075 1.00 42.53 95 TYR A N 1
ATOM 757 C CA . TYR A 1 95 ? -6.172 13.995 16.194 1.00 42.53 95 TYR A CA 1
ATOM 758 C C . TYR A 1 95 ? -4.980 14.324 15.286 1.00 42.53 95 TYR A C 1
ATOM 760 O O . TYR A 1 95 ? -4.971 15.370 14.643 1.00 42.53 95 TYR A O 1
ATOM 768 N N . GLY A 1 96 ? -3.930 13.498 15.316 1.00 42.25 96 GLY A N 1
ATOM 769 C CA . GLY A 1 96 ? -2.769 13.702 14.460 1.00 42.25 96 GLY A CA 1
ATOM 770 C C . GLY A 1 96 ? -3.122 13.445 13.001 1.00 42.25 96 GLY A C 1
ATOM 771 O O . GLY A 1 96 ? -4.081 12.741 12.711 1.00 42.25 96 GLY A O 1
ATOM 772 N N . ASP A 1 97 ? -2.329 13.990 12.089 1.00 45.84 97 ASP A N 1
ATOM 773 C CA . ASP A 1 97 ? -2.320 13.519 10.710 1.00 45.84 97 ASP A CA 1
ATOM 774 C C . ASP A 1 97 ? -1.431 12.277 10.642 1.00 45.84 97 ASP A C 1
ATOM 776 O O . ASP A 1 97 ? -0.367 12.208 11.274 1.00 45.84 97 ASP A O 1
ATOM 780 N N . LEU A 1 98 ? -1.881 11.269 9.905 1.00 52.50 98 LEU A N 1
ATOM 781 C CA . LEU A 1 98 ? -1.063 10.114 9.597 1.00 52.50 98 LEU A CA 1
ATOM 782 C C . LEU A 1 98 ? -0.511 10.351 8.205 1.00 52.50 98 LEU A C 1
ATOM 784 O O . LEU A 1 98 ? -1.229 10.245 7.214 1.00 52.50 98 LEU A O 1
ATOM 788 N N . ASN A 1 99 ? 0.763 10.712 8.150 1.00 58.75 99 ASN A N 1
ATOM 789 C CA . ASN A 1 99 ? 1.392 11.022 6.883 1.00 58.75 99 ASN A CA 1
ATOM 790 C C . ASN A 1 99 ? 1.716 9.720 6.155 1.00 58.75 99 ASN A C 1
ATOM 792 O O . ASN A 1 99 ? 2.399 8.839 6.687 1.00 58.75 99 ASN A O 1
ATOM 796 N N . VAL A 1 100 ? 1.199 9.625 4.935 1.00 66.69 100 VAL A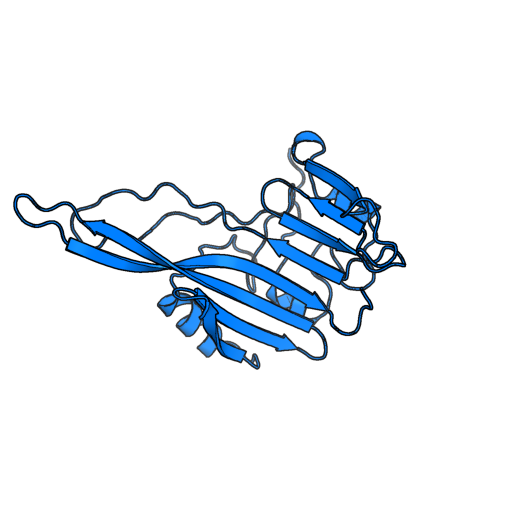 N 1
ATOM 797 C CA . VAL A 1 100 ? 1.523 8.577 3.977 1.00 66.69 100 VAL A CA 1
ATOM 798 C C . VAL A 1 100 ? 2.135 9.275 2.774 1.00 66.69 100 VAL A C 1
ATOM 800 O O . VAL A 1 100 ? 1.485 10.061 2.084 1.00 66.69 100 VAL A O 1
ATOM 803 N N . ASP A 1 101 ? 3.413 9.022 2.562 1.00 72.62 101 ASP A N 1
ATOM 804 C CA . ASP A 1 101 ? 4.217 9.605 1.505 1.00 72.62 101 ASP A CA 1
ATOM 805 C C . ASP A 1 101 ? 4.975 8.504 0.765 1.00 72.62 101 ASP A C 1
ATOM 807 O O . ASP A 1 101 ? 5.525 7.569 1.342 1.00 72.62 101 ASP A O 1
ATOM 811 N N . VAL A 1 102 ? 4.997 8.615 -0.558 1.00 75.62 102 VAL A N 1
ATOM 812 C CA . VAL A 1 102 ? 5.829 7.791 -1.435 1.00 75.62 102 VAL A CA 1
ATOM 813 C C . VAL A 1 102 ? 6.983 8.681 -1.880 1.00 75.62 102 VAL A C 1
ATOM 815 O O . VAL A 1 102 ? 7.027 9.205 -2.992 1.00 75.62 102 VAL A O 1
ATOM 818 N N . GLY A 1 103 ? 7.885 8.947 -0.933 1.00 79.88 103 GLY A N 1
ATOM 819 C CA . GLY A 1 103 ? 8.981 9.893 -1.114 1.00 79.88 103 GLY A CA 1
ATOM 820 C C . GLY A 1 103 ? 8.475 11.314 -1.357 1.00 79.88 103 GLY A C 1
ATOM 821 O O . GLY A 1 103 ? 7.935 11.951 -0.460 1.00 79.88 103 GLY A O 1
ATOM 822 N N . ARG A 1 104 ? 8.654 11.816 -2.580 1.00 81.00 104 ARG A N 1
ATOM 823 C CA . ARG A 1 104 ? 8.305 13.194 -2.965 1.00 81.00 104 ARG A CA 1
ATOM 824 C C . ARG A 1 104 ? 6.814 13.404 -3.219 1.00 81.00 104 ARG A C 1
ATOM 826 O O . ARG A 1 104 ? 6.371 14.547 -3.311 1.00 81.00 104 ARG A O 1
ATOM 833 N N . HIS A 1 105 ? 6.060 12.318 -3.379 1.00 81.69 105 HIS A N 1
ATOM 834 C CA . HIS A 1 105 ? 4.641 12.357 -3.707 1.00 81.69 105 HIS A CA 1
ATOM 835 C C . HIS A 1 105 ? 3.796 12.104 -2.451 1.00 81.69 105 HIS A C 1
ATOM 837 O O . HIS A 1 105 ? 3.972 11.063 -1.806 1.00 81.69 105 HIS A O 1
ATOM 843 N N . PRO A 1 106 ? 2.854 13.000 -2.108 1.00 76.94 106 PRO A N 1
ATOM 844 C CA . PRO A 1 106 ? 1.854 12.693 -1.096 1.00 76.94 106 PRO A CA 1
ATOM 845 C C . PRO A 1 106 ? 0.936 11.572 -1.593 1.00 76.94 106 PRO A C 1
ATOM 847 O O . PRO A 1 106 ? 0.665 11.458 -2.789 1.00 76.94 106 PRO A O 1
ATOM 850 N N . VAL A 1 107 ? 0.438 10.750 -0.677 1.00 77.00 107 VAL A N 1
ATOM 851 C CA . VAL A 1 107 ? -0.571 9.729 -0.974 1.00 77.00 107 VAL A CA 1
ATOM 852 C C . VAL A 1 107 ? -1.923 10.212 -0.462 1.00 77.00 107 VAL A C 1
ATOM 854 O O . VAL A 1 107 ? -1.975 10.858 0.583 1.00 77.00 107 VAL A O 1
ATOM 857 N N . THR A 1 108 ? -3.008 9.926 -1.184 1.00 74.75 108 THR A N 1
ATOM 858 C CA . THR A 1 108 ? -4.386 10.274 -0.796 1.00 74.75 108 THR A CA 1
ATOM 859 C C . THR A 1 108 ? -5.343 9.087 -0.962 1.00 74.75 108 THR A C 1
ATOM 861 O O . THR A 1 108 ? -5.027 8.096 -1.623 1.00 74.75 108 THR A O 1
ATOM 864 N N . PHE A 1 109 ? -6.521 9.173 -0.338 1.00 68.94 109 PHE A N 1
ATOM 865 C CA . PHE A 1 109 ? -7.655 8.280 -0.591 1.00 68.94 109 PHE A CA 1
ATOM 866 C C . PHE A 1 109 ? -8.778 9.099 -1.224 1.00 68.94 109 PHE A C 1
ATOM 868 O O . PHE A 1 109 ? -9.363 9.922 -0.524 1.00 68.94 109 PHE A O 1
ATOM 875 N N . ALA A 1 110 ? -9.072 8.875 -2.508 1.00 64.12 110 ALA A N 1
ATOM 876 C CA . ALA A 1 110 ? -10.186 9.492 -3.232 1.00 64.12 110 ALA A CA 1
ATOM 877 C C . ALA A 1 110 ? -10.291 11.020 -3.035 1.00 64.12 110 ALA A C 1
ATOM 879 O O . ALA A 1 110 ? -11.189 11.515 -2.350 1.00 64.12 110 ALA A O 1
ATOM 880 N N . GLY A 1 111 ? -9.381 11.784 -3.644 1.00 57.72 111 GLY A N 1
ATOM 881 C CA . GLY A 1 111 ? -9.454 13.247 -3.679 1.00 57.72 111 GLY A CA 1
ATOM 882 C C . GLY A 1 111 ? -8.122 13.981 -3.517 1.00 57.72 111 GLY A C 1
ATOM 883 O O . GLY A 1 111 ? -7.038 13.400 -3.500 1.00 57.72 111 GLY A O 1
ATOM 884 N N . THR A 1 112 ? -8.219 15.310 -3.396 1.00 50.16 112 THR A N 1
ATOM 885 C CA . THR A 1 112 ? -7.080 16.248 -3.439 1.00 50.16 112 THR A CA 1
ATOM 886 C C . THR A 1 112 ? -6.449 16.563 -2.080 1.00 50.16 112 THR A C 1
ATOM 888 O O . THR A 1 112 ? -5.519 17.366 -2.018 1.00 50.16 112 THR A O 1
ATOM 891 N N . SER A 1 113 ? -6.956 15.992 -0.986 1.00 48.09 113 SER A N 1
ATOM 892 C CA . SER A 1 113 ? -6.473 16.284 0.369 1.00 48.09 113 SER A CA 1
ATOM 893 C C . SER A 1 113 ? -5.564 15.162 0.887 1.00 48.09 113 SER A C 1
ATOM 895 O O . SER A 1 113 ? -5.942 13.996 0.756 1.00 48.09 113 SER A O 1
ATOM 897 N N . PRO A 1 114 ? -4.407 15.484 1.506 1.00 47.03 114 PRO A N 1
ATOM 898 C CA . PRO A 1 114 ? -3.586 14.521 2.241 1.00 47.03 114 PRO A CA 1
ATOM 899 C C . PRO A 1 114 ? -4.417 13.743 3.259 1.00 47.03 114 PRO A C 1
ATOM 901 O O . PRO A 1 114 ? -5.402 14.255 3.797 1.00 47.03 114 PRO A O 1
ATOM 904 N N . ILE A 1 115 ? -4.034 12.497 3.519 1.00 49.75 115 ILE A N 1
ATOM 905 C CA . ILE A 1 115 ? -4.889 11.601 4.287 1.00 49.75 115 ILE A CA 1
ATOM 906 C C . ILE A 1 115 ? -4.897 11.969 5.775 1.00 49.75 115 ILE A C 1
ATOM 908 O O . ILE A 1 115 ? -3.90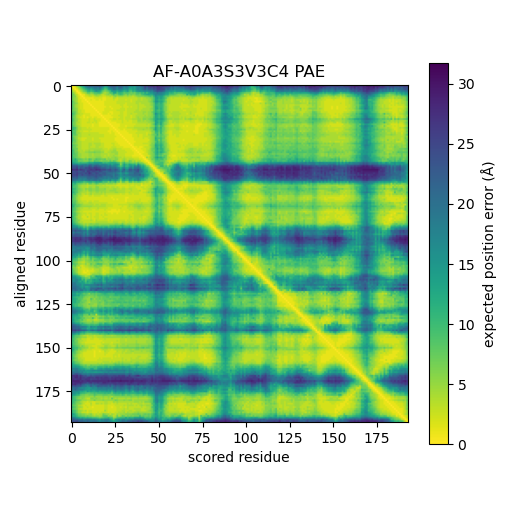2 11.808 6.476 1.00 49.75 115 ILE A O 1
ATOM 912 N N . ALA A 1 116 ? -6.063 12.345 6.295 1.00 49.91 116 ALA A N 1
ATOM 913 C CA . ALA A 1 116 ? -6.358 12.274 7.723 1.00 49.91 116 ALA A CA 1
ATOM 914 C C . ALA A 1 116 ? -6.916 10.872 8.027 1.00 49.91 116 ALA A C 1
ATOM 916 O O . ALA A 1 116 ? -8.127 10.649 7.956 1.00 49.91 116 ALA A O 1
ATOM 917 N N . ILE A 1 117 ? -6.047 9.882 8.276 1.00 52.59 117 ILE A N 1
ATOM 918 C CA . ILE A 1 117 ? -6.504 8.486 8.346 1.00 52.59 117 ILE A CA 1
ATOM 919 C C . ILE A 1 117 ? -7.395 8.223 9.547 1.00 52.59 117 ILE A C 1
ATOM 921 O O . ILE A 1 117 ? -7.103 8.480 10.702 1.00 52.59 117 ILE A O 1
ATOM 925 N N . HIS A 1 118 ? -8.527 7.650 9.218 1.00 52.38 118 HIS A N 1
ATOM 926 C CA . HIS A 1 118 ? -9.599 7.282 10.095 1.00 52.38 118 HIS A CA 1
ATOM 927 C C . HIS A 1 118 ? -9.250 6.086 10.990 1.00 52.38 118 HIS A C 1
ATOM 929 O O . HIS A 1 118 ? -8.730 5.076 10.515 1.00 52.38 118 HIS A O 1
ATOM 935 N N . THR A 1 119 ? -9.622 6.153 12.273 1.00 63.12 119 THR A N 1
ATOM 936 C CA . THR A 1 119 ? -9.829 4.940 13.079 1.00 63.12 119 THR A CA 1
ATOM 937 C C . THR A 1 119 ? -10.790 4.011 12.331 1.00 63.12 119 THR A C 1
ATOM 939 O O . THR A 1 119 ? -11.623 4.495 11.556 1.00 63.12 119 THR A O 1
ATOM 942 N N . LEU A 1 120 ? -10.708 2.691 12.543 1.00 67.31 120 LEU A N 1
ATOM 943 C CA . LEU A 1 120 ? -11.555 1.718 11.829 1.00 67.31 120 LEU A CA 1
ATOM 944 C C . LEU A 1 120 ? -13.035 2.159 11.690 1.00 67.31 120 LEU A C 1
ATOM 946 O O . LEU A 1 120 ? -13.544 2.108 10.572 1.00 67.31 120 LEU A O 1
ATOM 950 N N . PRO A 1 121 ? -13.719 2.691 12.730 1.00 65.69 121 PRO A N 1
ATOM 951 C CA . PRO A 1 121 ? -15.093 3.185 12.590 1.00 65.69 121 PRO A CA 1
ATOM 952 C C . PRO A 1 121 ? -15.284 4.264 11.515 1.00 65.69 121 PRO A C 1
ATOM 954 O O . PRO A 1 121 ? -16.234 4.196 10.738 1.00 65.69 121 PRO A O 1
ATOM 957 N N . LYS A 1 122 ? -14.382 5.248 11.438 1.00 65.00 122 LYS A N 1
ATOM 958 C CA . LYS A 1 122 ? -14.450 6.320 10.436 1.00 65.00 122 LYS A CA 1
ATOM 959 C C . LYS A 1 122 ? -14.136 5.789 9.025 1.00 65.00 122 LYS A C 1
ATOM 961 O O . LYS A 1 122 ? -14.732 6.243 8.056 1.00 65.00 122 LYS A O 1
ATOM 966 N N . ALA A 1 123 ? -13.250 4.796 8.903 1.00 67.94 123 ALA A N 1
ATOM 967 C CA . ALA A 1 123 ? -12.934 4.178 7.616 1.00 67.94 123 ALA A CA 1
ATOM 968 C C . ALA A 1 123 ? -14.140 3.403 7.073 1.00 67.94 123 ALA A C 1
ATOM 970 O O . ALA A 1 123 ? -14.466 3.509 5.896 1.00 67.94 123 ALA A O 1
ATOM 971 N N . LEU A 1 124 ? -14.852 2.686 7.948 1.00 73.81 124 LEU A N 1
ATOM 972 C CA . LEU A 1 124 ? -16.088 1.990 7.593 1.00 73.81 124 LEU A CA 1
ATOM 973 C C . LEU A 1 124 ? -17.202 2.949 7.161 1.00 73.81 124 LEU A C 1
ATOM 975 O O . LEU A 1 124 ? -17.938 2.622 6.238 1.00 73.81 124 LEU A O 1
ATOM 979 N N . GLN A 1 125 ? -17.317 4.124 7.788 1.00 70.94 125 GLN A N 1
ATOM 980 C CA . GLN A 1 125 ? -18.272 5.153 7.357 1.00 70.94 125 GLN A CA 1
ATOM 981 C C . GLN A 1 125 ? -17.975 5.624 5.932 1.00 70.94 125 GLN A C 1
ATOM 983 O O . GLN A 1 125 ? -18.857 5.567 5.083 1.00 70.94 125 GLN A O 1
ATOM 988 N N . PHE A 1 126 ? -16.724 5.993 5.658 1.00 69.31 126 PHE A N 1
ATOM 989 C CA . PHE A 1 126 ? -16.291 6.432 4.332 1.00 69.31 126 PHE A CA 1
ATOM 990 C C . PHE A 1 126 ? -16.497 5.354 3.252 1.00 69.31 126 PHE A C 1
ATOM 992 O O . PHE A 1 126 ? -17.017 5.627 2.176 1.00 69.31 126 PHE A O 1
ATOM 999 N N . LEU A 1 127 ? -16.143 4.100 3.544 1.00 74.12 127 LEU A N 1
ATOM 1000 C CA . LEU A 1 127 ? -16.302 2.989 2.597 1.00 74.12 127 LEU A CA 1
ATOM 1001 C C . LEU A 1 127 ? -17.761 2.625 2.330 1.00 74.12 127 LEU A C 1
ATOM 1003 O O . LEU A 1 127 ? -18.074 2.112 1.261 1.00 74.12 127 LEU A O 1
ATOM 1007 N N . ASN A 1 128 ? -18.645 2.881 3.292 1.00 70.81 128 ASN A N 1
ATOM 1008 C CA . ASN A 1 128 ? -20.077 2.688 3.118 1.00 70.81 128 ASN A CA 1
ATOM 1009 C C . ASN A 1 128 ? -20.703 3.737 2.179 1.00 70.81 128 ASN A C 1
ATOM 1011 O O . ASN A 1 128 ? -21.784 3.506 1.648 1.00 70.81 128 ASN A O 1
ATOM 1015 N N . GLU A 1 129 ? -20.038 4.875 1.973 1.00 65.19 129 GLU A N 1
ATOM 1016 C CA . GLU A 1 129 ? -20.458 5.915 1.024 1.00 65.19 129 GLU A CA 1
ATOM 1017 C C . GLU A 1 129 ? -19.917 5.678 -0.398 1.00 65.19 129 GLU A C 1
ATOM 1019 O O . GLU A 1 129 ? -20.387 6.310 -1.342 1.00 65.19 129 GLU A O 1
ATOM 1024 N N . GLY A 1 130 ? -18.944 4.776 -0.570 1.00 63.88 130 GLY A N 1
ATOM 1025 C CA . GLY A 1 130 ? -18.326 4.473 -1.862 1.00 63.88 130 GLY A CA 1
ATOM 1026 C C . GLY A 1 130 ? -18.953 3.276 -2.584 1.00 63.88 130 GLY A C 1
ATOM 1027 O O . GLY A 1 130 ? -19.326 2.282 -1.967 1.00 63.88 130 GLY A O 1
ATOM 1028 N N . ASP A 1 131 ? -18.963 3.313 -3.919 1.00 68.81 131 ASP A N 1
ATOM 1029 C CA . ASP A 1 131 ? -19.508 2.254 -4.793 1.00 68.81 131 ASP A CA 1
ATOM 1030 C C . ASP A 1 131 ? -18.615 0.993 -4.914 1.00 68.81 131 ASP A C 1
ATOM 1032 O O . ASP A 1 131 ? -18.701 0.228 -5.878 1.00 68.81 131 ASP A O 1
ATOM 1036 N N . PHE A 1 132 ? -17.717 0.749 -3.957 1.00 69.25 132 PHE A N 1
ATOM 1037 C CA . PHE A 1 132 ? -16.739 -0.335 -4.054 1.00 69.25 132 PHE A CA 1
ATOM 1038 C C . PHE A 1 132 ? -17.294 -1.695 -3.625 1.00 69.25 132 PHE A C 1
ATOM 1040 O O . PHE A 1 132 ? -18.077 -1.814 -2.683 1.00 69.25 132 PHE A O 1
ATOM 1047 N N . LYS A 1 133 ? -16.781 -2.770 -4.238 1.00 80.19 133 LYS A N 1
ATOM 1048 C CA . LYS A 1 133 ? -16.886 -4.114 -3.656 1.00 80.19 133 LYS A CA 1
ATOM 1049 C C . LYS A 1 133 ? -15.837 -4.250 -2.560 1.00 80.19 133 LYS A C 1
ATOM 1051 O O . LYS A 1 133 ? -14.639 -4.277 -2.852 1.00 80.19 133 LYS A O 1
ATOM 1056 N N . TRP A 1 134 ? -16.282 -4.354 -1.311 1.00 81.81 134 TRP A N 1
ATOM 1057 C CA . TRP A 1 134 ? -15.388 -4.508 -0.170 1.00 81.81 134 TRP A CA 1
ATOM 1058 C C . TRP A 1 134 ? -15.865 -5.565 0.826 1.00 81.81 134 TRP A C 1
ATOM 1060 O O . TRP A 1 134 ? -17.041 -5.925 0.878 1.00 81.81 134 TRP A O 1
ATOM 1070 N N . ALA A 1 135 ? -14.921 -6.088 1.605 1.00 80.69 135 ALA A N 1
ATOM 1071 C CA . ALA A 1 135 ? -15.186 -7.035 2.681 1.00 80.69 135 ALA A CA 1
ATOM 1072 C C . ALA A 1 135 ? -14.268 -6.770 3.881 1.00 80.69 135 ALA A C 1
ATOM 1074 O O . ALA A 1 135 ? -13.130 -6.319 3.715 1.00 80.69 135 ALA A O 1
ATOM 1075 N N . ILE A 1 136 ? -14.759 -7.100 5.078 1.00 79.81 136 ILE A N 1
ATOM 1076 C CA . ILE A 1 136 ? -13.983 -7.095 6.325 1.00 79.81 136 ILE A CA 1
ATOM 1077 C C . ILE A 1 136 ? -13.609 -8.535 6.677 1.00 79.81 136 ILE A C 1
ATOM 1079 O O . ILE A 1 136 ? -14.462 -9.422 6.641 1.00 79.81 136 ILE A O 1
ATOM 1083 N N . GLY A 1 137 ? -12.352 -8.766 7.051 1.00 73.75 137 GLY A N 1
ATOM 1084 C CA . GLY A 1 137 ? -11.874 -10.053 7.560 1.00 73.75 137 GLY A CA 1
ATOM 1085 C C . GLY A 1 137 ? -10.987 -9.903 8.796 1.00 73.75 137 GLY A C 1
ATOM 1086 O O . GLY A 1 137 ? -10.422 -8.837 9.037 1.00 73.75 137 GLY A O 1
ATOM 1087 N N . GLY A 1 138 ? -10.856 -10.983 9.570 1.00 63.62 138 GLY A N 1
ATOM 1088 C CA . GLY A 1 138 ? -9.921 -11.070 10.697 1.00 63.62 138 GLY A CA 1
ATOM 1089 C C . GLY A 1 138 ? -8.538 -11.564 10.263 1.00 63.62 138 GLY A C 1
ATOM 1090 O O . GLY A 1 138 ? -8.438 -12.445 9.406 1.00 63.62 138 GLY A O 1
ATOM 1091 N N . GLY A 1 139 ? -7.485 -10.985 10.841 1.00 63.47 139 GLY A N 1
ATOM 1092 C CA . GLY A 1 139 ? -6.095 -11.413 10.682 1.00 63.47 139 GLY A CA 1
ATOM 1093 C C . GLY A 1 139 ? -5.528 -12.156 11.885 1.00 63.47 139 GLY A C 1
ATOM 1094 O O . GLY A 1 139 ? -6.269 -12.648 12.733 1.00 63.47 139 GLY A O 1
ATOM 1095 N N . SER A 1 140 ? -4.199 -12.272 11.946 1.00 60.81 140 SER A N 1
ATOM 1096 C CA . SER A 1 140 ? -3.503 -12.857 13.099 1.00 60.81 140 SER A CA 1
ATOM 1097 C C . SER A 1 140 ? -3.802 -12.055 14.363 1.00 60.81 140 SER A C 1
ATOM 1099 O O . SER A 1 140 ? -3.624 -10.846 14.327 1.00 60.81 140 SER A O 1
ATOM 1101 N N . GLU A 1 141 ? -4.256 -12.752 15.416 1.00 56.81 141 GLU A N 1
ATOM 1102 C CA . GLU A 1 141 ? -4.661 -12.399 16.801 1.00 56.81 141 GLU A CA 1
ATOM 1103 C C . GLU A 1 141 ? -5.218 -10.998 17.153 1.00 56.81 141 GLU A C 1
ATOM 1105 O O . GLU A 1 141 ? -5.956 -10.903 18.133 1.00 56.81 141 GLU A O 1
ATOM 1110 N N . ARG A 1 142 ? -4.924 -9.920 16.418 1.00 71.88 142 ARG A N 1
ATOM 1111 C CA . ARG A 1 142 ? -5.290 -8.523 16.711 1.00 71.88 142 ARG A CA 1
ATOM 1112 C C . ARG A 1 142 ? -5.454 -7.630 15.473 1.00 71.88 142 ARG A C 1
ATOM 1114 O O . ARG A 1 142 ? -5.603 -6.421 15.623 1.00 71.88 142 ARG A O 1
ATOM 1121 N N . ASP A 1 143 ? -5.455 -8.210 14.274 1.00 78.50 143 ASP A N 1
ATOM 1122 C CA . ASP A 1 143 ? -5.547 -7.459 13.020 1.00 78.50 143 ASP A CA 1
ATOM 1123 C C . ASP A 1 143 ? -6.945 -7.532 12.386 1.00 78.50 143 ASP A C 1
ATOM 1125 O O . ASP A 1 143 ? -7.582 -8.590 12.360 1.00 78.50 143 ASP A O 1
ATOM 1129 N N . VAL A 1 144 ? -7.399 -6.421 11.803 1.00 81.62 144 VAL A N 1
ATOM 1130 C CA . VAL A 1 144 ? -8.585 -6.344 10.936 1.00 81.62 144 VAL A CA 1
ATOM 1131 C C . VAL A 1 144 ? -8.155 -5.888 9.550 1.00 81.62 144 VAL A C 1
ATOM 1133 O O . VAL A 1 144 ? -7.449 -4.892 9.405 1.00 81.62 144 VAL A O 1
ATOM 1136 N N . TYR A 1 145 ? -8.614 -6.591 8.518 1.00 84.75 145 TYR A N 1
ATOM 1137 C CA . TYR A 1 145 ? -8.379 -6.203 7.132 1.00 84.75 145 TYR A CA 1
ATOM 1138 C C . TYR A 1 145 ? -9.661 -5.703 6.492 1.00 84.75 145 TYR A C 1
ATOM 1140 O O . TYR A 1 145 ? -10.690 -6.378 6.540 1.00 84.75 145 TYR A O 1
ATOM 1148 N N . ILE A 1 146 ? -9.559 -4.573 5.806 1.00 86.56 146 ILE A N 1
ATOM 1149 C CA . ILE A 1 146 ? -10.541 -4.147 4.817 1.00 86.56 146 ILE A CA 1
ATOM 1150 C C . ILE A 1 146 ? -9.926 -4.386 3.447 1.00 86.56 146 ILE A C 1
ATOM 1152 O O . ILE A 1 146 ? -8.838 -3.890 3.161 1.00 86.56 146 ILE A O 1
ATOM 1156 N N . LYS A 1 147 ? -10.617 -5.143 2.599 1.00 88.94 147 LYS A N 1
ATOM 1157 C CA . LYS A 1 147 ? -10.192 -5.390 1.220 1.00 88.94 147 LYS A CA 1
ATOM 1158 C C . LYS A 1 147 ? -11.170 -4.740 0.264 1.00 88.94 147 LYS A C 1
ATOM 1160 O O . LYS A 1 147 ? -12.348 -5.078 0.302 1.00 88.94 147 LYS A O 1
ATOM 1165 N N . LEU A 1 148 ? -10.665 -3.856 -0.585 1.00 88.50 148 LEU A N 1
ATOM 1166 C CA . LEU A 1 148 ? -11.351 -3.310 -1.747 1.00 88.50 148 LEU A CA 1
ATOM 1167 C C . LEU A 1 148 ? -10.820 -4.026 -2.987 1.00 88.50 148 LEU A C 1
ATOM 1169 O O . LEU A 1 148 ? -9.608 -4.198 -3.120 1.00 88.50 148 LEU A O 1
ATOM 1173 N N . ALA A 1 149 ? -11.706 -4.443 -3.885 1.00 88.38 149 ALA A N 1
ATOM 1174 C CA . ALA A 1 149 ? -11.312 -5.139 -5.105 1.00 88.38 149 ALA A CA 1
ATOM 1175 C C . ALA A 1 149 ? -11.958 -4.512 -6.341 1.00 88.38 149 ALA A C 1
ATOM 1177 O O . ALA A 1 149 ? -13.164 -4.265 -6.348 1.00 88.38 149 ALA A O 1
ATOM 1178 N N . GLU A 1 150 ? -11.157 -4.325 -7.390 1.00 90.19 150 GLU A N 1
ATOM 1179 C CA . GLU A 1 150 ? -11.610 -3.927 -8.721 1.00 90.19 150 GLU A CA 1
ATOM 1180 C C . GLU A 1 150 ? -10.874 -4.741 -9.794 1.00 90.19 150 GLU A C 1
ATOM 1182 O O . GLU A 1 150 ? -9.660 -4.610 -9.994 1.00 90.19 150 GLU A O 1
ATOM 1187 N N . SER A 1 151 ? -11.621 -5.581 -10.515 1.00 89.12 151 SER A N 1
ATOM 1188 C CA . SER A 1 151 ? -11.072 -6.568 -11.453 1.00 89.12 151 SER A CA 1
ATOM 1189 C C . SER A 1 151 ? -9.988 -7.448 -10.791 1.00 89.12 151 SER A C 1
ATOM 1191 O O . SER A 1 151 ? -10.287 -8.153 -9.828 1.00 89.12 151 SER A O 1
ATOM 1193 N N . SER A 1 152 ? -8.742 -7.421 -11.279 1.00 89.50 152 SER A N 1
ATOM 1194 C CA . SER A 1 152 ? -7.588 -8.146 -10.725 1.00 89.50 152 SER A CA 1
ATOM 1195 C C . SER A 1 152 ? -6.860 -7.411 -9.599 1.00 89.50 152 SER A C 1
ATOM 1197 O O . SER A 1 152 ? -5.925 -7.961 -9.018 1.00 89.50 152 SER A O 1
ATOM 1199 N N . ARG A 1 153 ? -7.231 -6.163 -9.299 1.00 92.75 153 ARG A N 1
ATOM 1200 C CA . ARG A 1 153 ? -6.499 -5.313 -8.356 1.00 92.75 153 ARG A CA 1
ATOM 1201 C C . ARG A 1 153 ? -7.186 -5.307 -7.007 1.00 92.75 153 ARG A C 1
ATOM 1203 O O . ARG A 1 153 ? -8.409 -5.204 -6.913 1.00 92.75 153 ARG A O 1
ATOM 1210 N N . VAL A 1 154 ? -6.379 -5.398 -5.960 1.00 90.81 154 VAL A N 1
ATOM 1211 C CA . VAL A 1 154 ? -6.842 -5.427 -4.577 1.00 90.81 154 VAL A CA 1
ATOM 1212 C C . VAL A 1 154 ? -6.082 -4.385 -3.774 1.00 90.81 154 VAL A C 1
ATOM 1214 O O . VAL A 1 154 ? -4.854 -4.388 -3.758 1.00 90.81 154 VAL A O 1
ATOM 1217 N N . LEU A 1 155 ? -6.824 -3.533 -3.072 1.00 90.25 155 LEU A N 1
ATOM 1218 C CA . LEU A 1 155 ? -6.327 -2.613 -2.057 1.00 90.25 155 LEU A CA 1
ATOM 1219 C C . LEU A 1 155 ? -6.718 -3.164 -0.681 1.00 90.25 155 LEU A C 1
ATOM 1221 O O . LEU A 1 155 ? -7.895 -3.341 -0.377 1.00 90.25 155 LEU A O 1
ATOM 1225 N N . THR A 1 156 ? -5.725 -3.463 0.149 1.00 89.75 156 THR A N 1
ATOM 1226 C CA . THR A 1 156 ? -5.890 -3.970 1.512 1.00 89.75 156 THR A CA 1
ATOM 1227 C C . THR A 1 156 ? -5.461 -2.908 2.511 1.00 89.75 156 THR A C 1
ATOM 1229 O O . THR A 1 156 ? -4.322 -2.451 2.490 1.00 89.75 156 THR A O 1
ATOM 1232 N N . LEU A 1 157 ? -6.366 -2.564 3.420 1.00 87.00 157 LEU A N 1
ATOM 1233 C CA . LEU A 1 157 ? -6.108 -1.717 4.576 1.00 87.00 157 LEU A CA 1
ATOM 1234 C C . LEU A 1 157 ? -6.020 -2.612 5.806 1.00 87.00 157 LEU A C 1
ATOM 1236 O O . LEU A 1 157 ? -7.003 -3.256 6.180 1.00 87.00 157 LEU A O 1
ATOM 1240 N N . LYS A 1 158 ? -4.838 -2.685 6.409 1.00 86.44 158 LYS A N 1
ATOM 1241 C CA . LYS A 1 158 ? -4.589 -3.442 7.631 1.00 86.44 158 LYS A CA 1
ATOM 1242 C C . LYS A 1 158 ? -4.692 -2.511 8.827 1.00 86.44 158 LYS A C 1
ATOM 1244 O O . LYS A 1 158 ? -3.935 -1.549 8.923 1.00 86.44 158 LYS A O 1
ATOM 1249 N N . TYR A 1 159 ? -5.576 -2.849 9.751 1.00 81.56 159 TYR A N 1
ATOM 1250 C CA . TYR A 1 159 ? -5.725 -2.197 11.041 1.00 81.56 159 TYR A CA 1
ATOM 1251 C C . TYR A 1 159 ? -5.236 -3.116 12.152 1.00 81.56 159 TYR A C 1
ATOM 1253 O O . TYR A 1 159 ? -5.554 -4.300 12.141 1.00 81.56 159 TYR A O 1
ATOM 1261 N N . GLU A 1 160 ? -4.519 -2.563 13.120 1.00 79.12 160 GLU A N 1
ATOM 1262 C CA . GLU A 1 160 ? -4.035 -3.278 14.299 1.00 79.12 160 GLU A CA 1
ATOM 1263 C C . GLU A 1 160 ? -4.696 -2.725 15.560 1.00 79.12 160 GLU A C 1
ATOM 1265 O O . GLU A 1 160 ? -4.877 -1.510 15.707 1.00 79.12 160 GLU A O 1
ATOM 1270 N N . VAL A 1 161 ? -5.055 -3.631 16.469 1.00 73.94 161 VAL A N 1
ATOM 1271 C CA . VAL A 1 161 ? -5.569 -3.285 17.792 1.00 73.94 161 VAL A CA 1
ATOM 1272 C C . VAL A 1 161 ? -4.433 -2.849 18.711 1.00 73.94 161 VAL A C 1
ATOM 1274 O O . VAL A 1 161 ? -3.585 -3.658 19.088 1.00 73.94 161 VAL A O 1
ATOM 1277 N N . ASN A 1 162 ? -4.490 -1.602 19.174 1.00 67.50 162 ASN A N 1
ATOM 1278 C CA 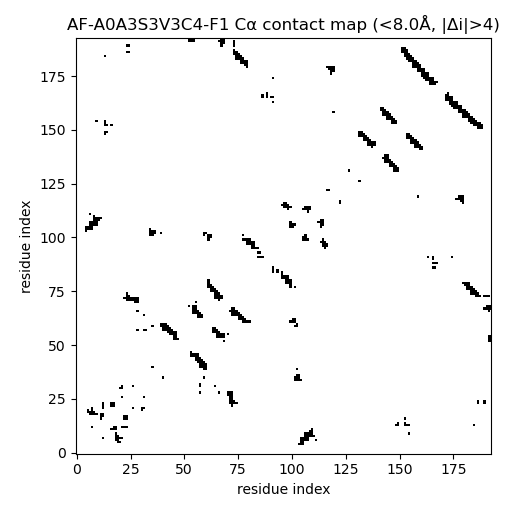. ASN A 1 162 ? -3.585 -1.069 20.185 1.00 67.50 162 ASN A CA 1
ATOM 1279 C C . ASN A 1 162 ? -4.323 -0.760 21.488 1.00 67.50 162 ASN A C 1
ATOM 1281 O O . ASN A 1 162 ? -5.426 -0.216 21.484 1.00 67.50 162 ASN A O 1
ATOM 1285 N N . ALA A 1 163 ? -3.681 -1.101 22.608 1.00 62.34 163 ALA A N 1
ATOM 1286 C CA . ALA A 1 163 ? -4.144 -0.756 23.945 1.00 62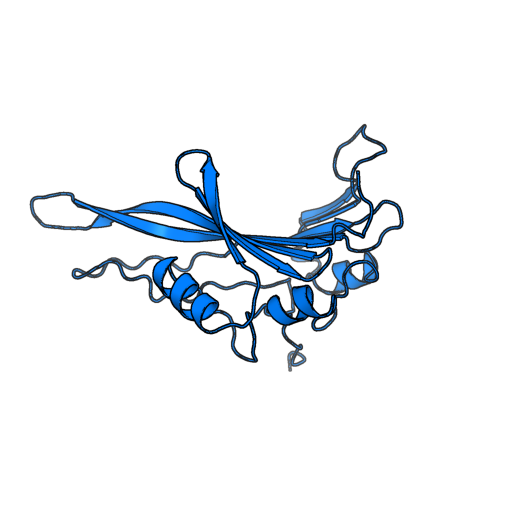.34 163 ALA A CA 1
ATOM 1287 C C . ALA A 1 163 ? -3.407 0.497 24.433 1.00 62.34 163 ALA A C 1
ATOM 1289 O O . ALA A 1 163 ? -2.194 0.457 24.650 1.00 62.34 163 ALA A O 1
ATOM 1290 N N . ILE A 1 164 ? -4.128 1.601 24.624 1.00 61.00 164 ILE A N 1
ATOM 1291 C CA . ILE A 1 164 ? -3.544 2.872 25.067 1.00 61.00 164 ILE A CA 1
ATOM 1292 C C . ILE A 1 164 ? -3.839 3.069 26.559 1.00 61.00 164 ILE A C 1
ATOM 1294 O O . ILE A 1 164 ? -4.998 2.964 26.971 1.00 61.00 164 ILE A O 1
ATOM 1298 N N . PRO A 1 165 ? -2.824 3.359 27.395 1.00 55.34 165 PRO A N 1
ATOM 1299 C CA . PRO A 1 165 ? -3.051 3.650 28.803 1.00 55.34 165 PRO A CA 1
ATOM 1300 C C . PRO A 1 165 ? -3.744 5.008 28.961 1.00 55.34 165 PRO A C 1
ATOM 1302 O O . PRO A 1 165 ? -3.220 6.039 28.536 1.00 55.34 165 PRO A O 1
ATOM 1305 N N . VAL A 1 166 ? -4.894 5.022 29.634 1.00 57.25 166 VAL A N 1
ATOM 1306 C CA . VAL A 1 166 ? -5.602 6.258 29.983 1.00 57.25 166 VAL A CA 1
ATOM 1307 C C . VAL A 1 166 ? -5.230 6.647 31.413 1.00 57.25 166 VAL A C 1
ATOM 1309 O O . VAL A 1 166 ? -5.463 5.904 32.368 1.00 57.25 166 VAL A O 1
ATOM 1312 N N . GLY A 1 167 ? -4.598 7.812 31.568 1.00 46.62 167 GLY A N 1
ATOM 1313 C CA . GLY A 1 167 ? -4.131 8.305 32.863 1.00 46.62 167 GLY A CA 1
ATOM 1314 C C . GLY A 1 167 ? -5.277 8.798 33.750 1.00 46.62 167 GLY A C 1
ATOM 1315 O O . GLY A 1 167 ? -5.849 9.854 33.493 1.00 46.62 167 GLY A O 1
ATOM 1316 N N . GLY A 1 168 ? -5.565 8.073 34.835 1.00 51.56 168 GLY A N 1
ATOM 1317 C CA . GLY A 1 168 ? -6.463 8.490 35.914 1.00 51.56 168 GLY A CA 1
ATOM 1318 C C . GLY A 1 168 ? -5.788 8.348 37.280 1.00 51.56 168 GLY A C 1
ATOM 1319 O O . GLY A 1 168 ? -4.986 7.442 37.487 1.00 51.56 168 GLY A O 1
ATOM 1320 N N . LYS A 1 169 ? -6.102 9.237 38.236 1.00 55.12 169 LYS A N 1
ATOM 1321 C CA . LYS A 1 169 ? -5.391 9.324 39.530 1.00 55.12 169 LYS A CA 1
ATOM 1322 C C . LYS A 1 169 ? -5.371 8.028 40.355 1.00 55.12 169 LYS A C 1
ATOM 1324 O O . LYS A 1 169 ? -4.487 7.921 41.188 1.00 55.12 169 LYS A O 1
ATOM 1329 N N . ASN A 1 170 ? -6.295 7.081 40.151 1.00 49.62 170 ASN A N 1
ATOM 1330 C CA . ASN A 1 170 ? -6.397 5.858 40.966 1.00 49.62 170 ASN A CA 1
ATOM 1331 C C . ASN A 1 170 ? -6.878 4.601 40.203 1.00 49.62 170 ASN A C 1
ATOM 1333 O O . ASN A 1 170 ? -7.291 3.625 40.827 1.00 49.62 170 ASN A O 1
ATOM 1337 N N . SER A 1 171 ? -6.870 4.582 38.868 1.00 50.41 171 SER A N 1
ATOM 1338 C CA . S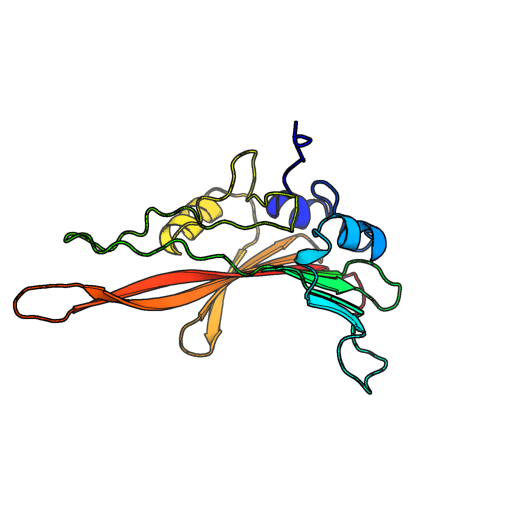ER A 1 171 ? -7.248 3.389 38.088 1.00 50.41 171 SER A CA 1
ATOM 1339 C C . SER A 1 171 ? -6.592 3.453 36.712 1.00 50.41 171 SER A C 1
ATOM 1341 O O . SER A 1 171 ? -6.819 4.412 35.979 1.00 50.41 171 SER A O 1
ATOM 1343 N N . VAL A 1 172 ? -5.766 2.460 36.371 1.00 50.06 172 VAL A N 1
ATOM 1344 C CA . VAL A 1 172 ? -5.249 2.298 35.005 1.00 50.06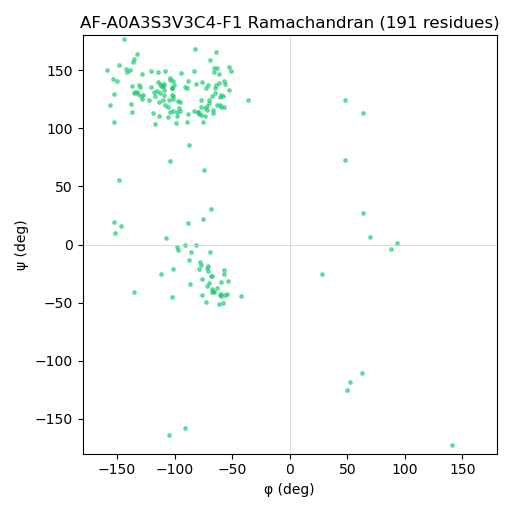 172 VAL A CA 1
ATOM 1345 C C . VAL A 1 172 ? -6.351 1.632 34.186 1.00 50.06 172 VAL A C 1
ATOM 1347 O O . VAL A 1 172 ? -6.712 0.491 34.465 1.00 50.06 172 VAL A O 1
ATOM 1350 N N . ALA A 1 173 ? -6.901 2.349 33.209 1.00 51.16 173 ALA A N 1
ATOM 1351 C CA . ALA A 1 173 ? -7.789 1.793 32.192 1.00 51.16 173 ALA A CA 1
ATOM 1352 C C . ALA A 1 173 ? -7.048 1.746 30.846 1.00 51.16 173 ALA A C 1
ATOM 1354 O O . ALA A 1 173 ? -6.186 2.588 30.587 1.00 51.16 173 ALA A O 1
ATOM 1355 N N . PHE A 1 174 ? -7.383 0.765 30.007 1.00 51.50 174 PHE A N 1
ATOM 1356 C CA . PHE A 1 174 ? -6.874 0.644 28.641 1.00 51.50 174 PHE A CA 1
ATOM 1357 C C . PHE A 1 174 ? -8.006 0.948 27.654 1.00 51.50 174 PHE A C 1
ATOM 1359 O O . PHE A 1 174 ? -9.083 0.363 27.768 1.00 51.50 174 PHE A O 1
ATOM 1366 N N . GLU A 1 175 ? -7.764 1.847 26.701 1.00 55.28 175 GLU A N 1
ATOM 1367 C CA . GLU A 1 175 ? -8.623 2.057 25.527 1.00 55.28 175 GLU A CA 1
ATOM 1368 C C . GLU A 1 175 ? -8.127 1.155 24.389 1.00 55.28 175 GLU A C 1
ATOM 1370 O O . GLU A 1 175 ? -6.917 1.030 24.194 1.00 55.28 175 GLU A O 1
ATOM 1375 N N . ILE A 1 176 ? -9.046 0.476 23.696 1.00 60.25 176 ILE A N 1
ATOM 1376 C CA . ILE A 1 176 ? -8.743 -0.428 22.582 1.00 60.25 176 ILE A CA 1
ATOM 1377 C C . ILE A 1 176 ? -9.142 0.283 21.294 1.00 60.25 176 ILE A C 1
ATOM 1379 O O . ILE A 1 176 ? -10.332 0.419 21.016 1.00 60.25 176 ILE A O 1
ATOM 1383 N N . ASP A 1 177 ? -8.151 0.684 20.508 1.00 66.69 177 ASP A N 1
ATOM 1384 C CA . ASP A 1 177 ? -8.354 1.369 19.235 1.00 66.69 177 ASP A CA 1
ATOM 1385 C C . ASP A 1 177 ? -7.739 0.586 18.077 1.00 66.69 177 ASP A C 1
ATOM 1387 O O . ASP A 1 177 ? -6.731 -0.106 18.228 1.00 66.69 177 ASP A O 1
ATOM 1391 N N . TYR A 1 178 ? -8.350 0.722 16.900 1.00 71.44 178 TYR A N 1
ATOM 1392 C CA . TYR A 1 178 ? -7.862 0.143 15.652 1.00 71.44 178 TYR A CA 1
ATOM 1393 C C . TYR A 1 178 ? -7.174 1.220 14.820 1.00 71.44 178 TYR A C 1
ATOM 1395 O O . TYR A 1 178 ? -7.831 2.145 14.326 1.00 71.44 178 TYR A O 1
ATOM 1403 N N . PHE A 1 179 ? -5.871 1.062 14.614 1.00 73.94 179 PHE A N 1
ATOM 1404 C CA . PHE A 1 179 ? -5.059 1.994 13.839 1.00 73.94 179 PHE A CA 1
ATOM 1405 C C . PHE A 1 179 ? -4.633 1.367 12.526 1.00 73.94 179 PHE A C 1
ATOM 1407 O O . PHE A 1 179 ? -4.209 0.214 12.506 1.00 73.94 179 PHE A O 1
ATOM 1414 N N . LEU A 1 180 ? -4.720 2.128 11.434 1.00 74.75 180 LEU A N 1
ATOM 1415 C CA . LEU A 1 180 ? -4.178 1.679 10.159 1.00 74.75 180 LEU A CA 1
ATOM 1416 C C . LEU A 1 180 ? -2.662 1.508 10.305 1.00 74.75 180 LEU A C 1
ATOM 1418 O O . LEU A 1 180 ? -1.958 2.463 10.620 1.00 74.75 180 LEU A O 1
ATOM 1422 N N . THR A 1 181 ? -2.187 0.290 10.086 1.00 77.50 181 THR A N 1
ATOM 1423 C CA . THR A 1 181 ? -0.787 -0.116 10.268 1.00 77.50 181 THR A CA 1
ATOM 1424 C C . THR A 1 181 ? -0.110 -0.431 8.936 1.00 77.50 181 THR A C 1
ATOM 1426 O O . THR A 1 181 ? 1.099 -0.280 8.794 1.00 77.50 181 THR A O 1
ATOM 1429 N N . THR A 1 182 ? -0.875 -0.819 7.911 1.00 84.44 182 THR A N 1
ATOM 1430 C CA . THR A 1 182 ? -0.316 -1.103 6.582 1.00 84.44 182 THR A CA 1
ATOM 1431 C C . THR A 1 182 ? -1.363 -0.892 5.499 1.00 84.44 182 THR A C 1
ATOM 1433 O O . THR A 1 182 ? -2.533 -1.239 5.673 1.00 84.44 182 THR A O 1
ATOM 1436 N N . ILE A 1 183 ? -0.934 -0.367 4.359 1.00 86.44 183 ILE A N 1
ATOM 1437 C CA . ILE A 1 183 ? -1.715 -0.291 3.128 1.00 86.44 183 ILE A CA 1
ATOM 1438 C C . ILE A 1 183 ? -1.003 -1.129 2.072 1.00 86.44 183 ILE A C 1
ATOM 1440 O O . ILE A 1 183 ? 0.182 -0.926 1.840 1.00 86.44 183 ILE A O 1
ATOM 1444 N N . VAL A 1 184 ? -1.708 -2.050 1.419 1.00 88.50 184 VAL A N 1
ATOM 1445 C CA . VAL A 1 184 ? -1.133 -2.898 0.365 1.00 88.50 184 VAL A CA 1
ATOM 1446 C C . VAL A 1 184 ? -2.001 -2.843 -0.879 1.00 88.50 184 VAL A C 1
ATOM 1448 O O . VAL A 1 184 ? -3.186 -3.153 -0.813 1.00 88.50 184 VAL A O 1
ATOM 1451 N N . ILE A 1 185 ? -1.411 -2.504 -2.019 1.00 90.56 185 ILE A N 1
ATOM 1452 C CA . ILE A 1 185 ? -2.050 -2.594 -3.334 1.00 90.56 185 ILE A CA 1
ATOM 1453 C C . ILE A 1 185 ? -1.346 -3.673 -4.138 1.00 90.56 185 ILE A C 1
ATOM 1455 O O . ILE A 1 185 ? -0.122 -3.664 -4.238 1.00 90.56 185 ILE A O 1
ATOM 1459 N N . LEU A 1 186 ? -2.117 -4.583 -4.725 1.00 90.00 186 LEU A N 1
ATOM 1460 C CA . LEU A 1 186 ? -1.622 -5.690 -5.535 1.00 90.00 186 LEU A CA 1
ATOM 1461 C C . LEU A 1 186 ? -2.455 -5.827 -6.806 1.00 90.00 186 LEU A C 1
ATOM 1463 O O . LEU A 1 186 ? -3.677 -5.932 -6.721 1.00 90.00 186 LEU A O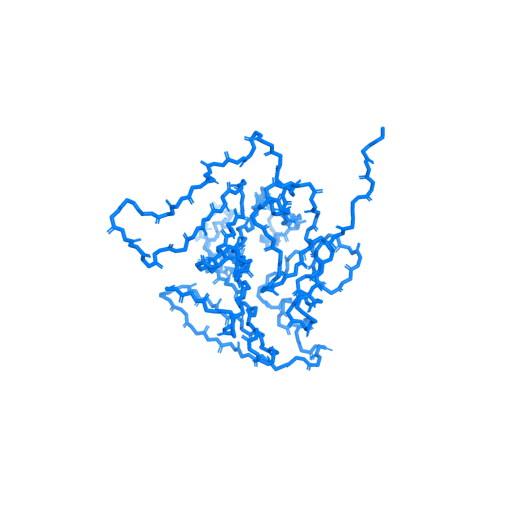 1
ATOM 1467 N N . ASP A 1 187 ? -1.797 -5.909 -7.961 1.00 90.38 187 ASP A N 1
ATOM 1468 C CA . ASP A 1 187 ? -2.421 -6.394 -9.192 1.00 90.38 187 ASP A CA 1
ATOM 1469 C C . ASP A 1 187 ? -2.139 -7.889 -9.388 1.00 90.38 187 ASP A C 1
ATOM 1471 O O . ASP A 1 187 ? -0.997 -8.307 -9.579 1.00 90.38 187 ASP A O 1
ATOM 1475 N N . GLN A 1 188 ? -3.190 -8.708 -9.343 1.00 86.88 188 GLN A N 1
ATOM 1476 C CA . GLN A 1 188 ? -3.100 -10.158 -9.515 1.00 86.88 188 GLN A CA 1
ATOM 1477 C C . GLN A 1 188 ? -2.920 -10.585 -10.978 1.00 86.88 188 GLN A C 1
ATOM 1479 O O . GLN A 1 188 ? -2.520 -11.720 -11.226 1.00 86.88 188 GLN A O 1
ATOM 1484 N N . ALA A 1 189 ? -3.209 -9.709 -11.947 1.00 85.88 189 ALA A N 1
ATOM 1485 C CA . ALA A 1 189 ? -2.971 -9.992 -13.363 1.00 85.88 189 ALA A CA 1
ATOM 1486 C C . ALA A 1 189 ? -1.494 -9.811 -13.742 1.00 85.88 189 ALA A C 1
ATOM 1488 O O . ALA A 1 189 ? -1.033 -10.368 -14.740 1.00 85.88 189 ALA A O 1
ATOM 1489 N N . VAL A 1 190 ? -0.745 -9.053 -12.938 1.00 81.81 190 VAL A N 1
ATOM 1490 C CA . VAL A 1 190 ? 0.699 -8.902 -13.085 1.00 81.81 190 VAL A CA 1
ATOM 1491 C C . VAL A 1 190 ? 1.368 -10.089 -12.403 1.00 81.81 190 VAL A C 1
ATOM 1493 O O . VAL A 1 190 ? 1.266 -10.278 -11.186 1.00 81.81 190 VAL A O 1
ATOM 1496 N N . GLN A 1 191 ? 2.046 -10.911 -13.204 1.00 73.31 191 GLN A N 1
ATOM 1497 C CA . GLN A 1 191 ? 2.771 -12.063 -12.686 1.00 73.31 191 GLN A CA 1
ATOM 1498 C C . GLN A 1 191 ? 3.789 -11.626 -11.637 1.00 73.31 191 GLN A C 1
ATOM 1500 O O . GLN A 1 191 ? 4.502 -10.639 -11.795 1.00 73.31 191 GLN A O 1
ATOM 1505 N N . GLY A 1 192 ? 3.915 -12.424 -10.594 1.00 60.00 192 GLY A N 1
ATOM 1506 C CA . GLY A 1 192 ? 5.130 -12.433 -9.809 1.00 60.00 192 GLY A CA 1
ATOM 1507 C C . GLY A 1 192 ? 5.221 -13.735 -9.046 1.00 60.00 192 GLY A C 1
ATOM 1508 O O . GLY A 1 192 ? 4.182 -14.337 -8.747 1.00 60.00 192 GLY A O 1
ATOM 1509 N N . GLY A 1 193 ? 6.464 -14.149 -8.812 1.00 47.19 193 GLY A N 1
ATOM 1510 C CA . GLY A 1 193 ? 6.780 -15.230 -7.887 1.00 47.19 193 GLY A CA 1
ATOM 1511 C C . GLY A 1 193 ? 6.212 -14.962 -6.504 1.00 47.19 193 GLY A C 1
ATOM 1512 O O . GLY A 1 193 ? 5.906 -13.776 -6.194 1.00 47.19 193 GLY A O 1
#